Protein AF-0000000084978198 (afdb_homodimer)

Solvent-accessible surface area (backbone atoms only — not comparable to full-atom values): 17190 Å² total; per-residue (Å²): 121,74,63,57,56,50,47,48,51,50,47,46,43,64,40,58,30,57,61,54,38,48,31,49,48,50,52,51,45,49,49,60,69,41,41,65,59,29,58,76,67,72,40,57,68,67,37,49,51,50,52,50,42,42,69,50,30,76,89,46,36,35,73,62,46,48,28,71,64,63,69,46,58,61,68,60,50,51,55,32,48,50,50,34,35,74,74,46,34,31,41,81,38,78,36,88,96,34,91,86,43,54,32,55,41,76,34,80,72,28,46,66,55,49,52,53,50,50,52,53,48,51,51,51,50,50,50,37,49,57,94,61,53,68,69,55,49,52,48,34,52,50,53,51,52,51,30,50,53,30,46,52,52,51,49,58,66,74,99,122,73,64,56,57,49,47,49,52,50,47,46,41,65,43,59,29,56,61,54,39,48,31,48,48,49,52,51,46,49,48,60,72,41,41,66,59,29,59,75,68,73,40,58,69,68,37,49,52,50,53,50,42,41,71,52,29,76,89,46,36,34,72,64,45,48,28,71,65,63,68,45,58,62,69,59,51,51,56,31,48,50,48,34,34,74,73,46,34,31,43,79,39,79,37,87,95,33,92,84,41,53,32,54,42,77,33,81,74,26,48,66,55,51,52,53,49,49,52,52,49,51,52,50,50,51,50,39,49,56,94,60,52,68,68,55,49,52,47,34,53,50,53,51,51,50,30,51,54,31,46,52,52,51,50,57,66,75,101

InterPro domains:
  IPR000835 MarR-type HTH domain [PF12802] (43-100)
  IPR000835 MarR-type HTH domain [PR00598] (78-93)
  IPR000835 MarR-type HTH domain [PR00598] (97-113)
  IPR000835 MarR-type HTH domain [PR00598] (127-147)
  IPR000835 MarR-type HTH domain [PS50995] (6-149)
  IPR000835 MarR-type HTH domain [SM00347] (36-137)
  IPR023187 Transcriptional regulator MarR-type, conserved site [PS01117] (75-110)
  IPR036388 Winged helix-like DNA-binding domain superfamily [G3DSA:1.10.10.10] (25-156)
  IPR036390 Winged helix DNA-binding domain superfamily [SSF46785] (29-152)
  IPR039422 Transcription regulators MarR/SlyA-like [PTHR33164] (39-153)

Secondary structure (DSSP, 8-state):
-HHHHHHHHHHHHHHH-HHHHHHHHHHHHHHHHHHHHHHHHT--HHHHHHHHHHHH-TT--SHHHHHHHH---HHHHHHHHHHHHHTTSEEEEEETTEEEEEEEEE-GGGHHHHHHHHHHHHHHHHHHTTT--HHHHHHHHHHHHHHHHHHHHHHHHH-/-HHHHHHHHHHHHHHH-HHHHHHHHHHHHHHHHHHHHHHHHT--HHHHHHHHHHHH-TT--SHHHHHHHH---HHHHHHHHHHHHHTTSEEEEEETTEEEEEEEEE-GGGHHHHHHHHHHHHHHHHHHTTT--HHHHHHHHHHHHHHHHHHHHHHHHH-

Nearest PDB structures (foldseek):
  7dvs-assembly1_B  TM=6.418E-01  e=1.433E-07  Streptococcus agalactiae
  7dvr-assembly1_A-2  TM=5.958E-01  e=1.735E-07  Streptococcus agalactiae NEM316
  6pcp-assembly2_C  TM=7.480E-01  e=2.220E-06  Bordetella pertussis
  4zzl-assembly1_B  TM=7.501E-01  e=2.366E-06  Pseudomonas aeruginosa
  5cyv-assembly1_B  TM=7.596E-01  e=1.092E-05  Rhodococcus jostii RHA1

Foldseek 3Di:
DVVVVVVVVVVVCVVPVVVVVVVVVLVVVLCVLCVVLCVVVVADPLLLVVLLCCVVCVVDWALVSCCVVVVDDSVSSVVSLVVCVVVPQWDWDADPPDNPTITIDGDPVNVVVNVVVVVSVVVSVCVVCPPPDPVVVVVVVVVVVVVVVVVVVVVVVVD/DVVVVVVVVVVVCVVPVVVVVVVVVLVVVLCVLCVVLCVVVVADPLLLVVLLCCVVCVVQWALVSCCVVVVDDSVSSVVSLVVCVVVPQWDWDADPPDNPTITIDGDPVNVVVNVVVVVSVVVSVCVVCPPPDPVVVVVVVVVVVVVVVVVVVVVVVVD

pLDDT: mean 89.58, std 9.74, range [41.66, 98.12]

Radius of gyration: 21.36 Å; Cα contacts (8 Å, |Δi|>4): 349; chains: 2; bounding box: 47×54×69 Å

Organism: Faecalibacterium duncaniae (strain DSM 17677 / JCM 31915 / A2-165) (NCBI:txid411483)

Structure (mmCIF, N/CA/C/O backbone):
data_AF-0000000084978198-model_v1
#
loop_
_entity.id
_entity.type
_entity.pdbx_description
1 polymer 'Transcriptional regulator, MarR family'
#
loop_
_ato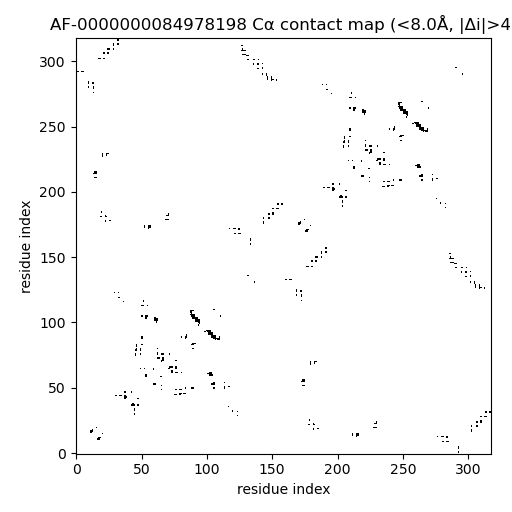m_site.group_PDB
_atom_site.id
_atom_site.type_symbol
_atom_site.label_atom_id
_atom_site.label_alt_id
_atom_site.label_comp_id
_atom_site.label_asym_id
_atom_site.label_entity_id
_atom_site.label_seq_id
_atom_site.pdbx_PDB_ins_code
_atom_site.Cartn_x
_atom_site.Cartn_y
_atom_site.Cartn_z
_atom_site.occupancy
_atom_site.B_iso_or_equiv
_atom_site.auth_seq_id
_atom_site.auth_comp_id
_atom_site.auth_asym_id
_atom_site.auth_atom_id
_atom_site.pdbx_PDB_model_num
ATOM 1 N N . MET A 1 1 ? -28.938 16.578 6.238 1 41.84 1 MET A N 1
ATOM 2 C CA . MET A 1 1 ? -28.641 15.328 6.938 1 41.84 1 MET A CA 1
ATOM 3 C C . MET A 1 1 ? -27.516 14.57 6.238 1 41.84 1 MET A C 1
ATOM 5 O O . MET A 1 1 ? -26.641 14.008 6.898 1 41.84 1 MET A O 1
ATOM 9 N N . ASN A 1 2 ? -27.391 14.523 4.75 1 52.66 2 ASN A N 1
ATOM 10 C CA . ASN A 1 2 ? -26.562 13.852 3.762 1 52.66 2 ASN A CA 1
ATOM 11 C C . ASN A 1 2 ? -25.141 14.398 3.77 1 52.66 2 ASN A C 1
ATOM 13 O O . ASN A 1 2 ? -24.172 13.641 3.648 1 52.66 2 ASN A O 1
ATOM 17 N N . ASN A 1 3 ? -25.016 15.648 4.133 1 62.81 3 ASN A N 1
ATOM 18 C CA . ASN A 1 3 ? -23.766 16.391 4.113 1 62.81 3 ASN A CA 1
ATOM 19 C C . ASN A 1 3 ? -22.891 16.047 5.32 1 62.81 3 ASN A C 1
ATOM 21 O O . ASN A 1 3 ? -21.672 15.93 5.195 1 62.81 3 ASN A O 1
ATOM 25 N N . SER A 1 4 ? -23.641 15.703 6.445 1 71.06 4 SER A N 1
ATOM 26 C CA . SER A 1 4 ? -22.906 15.461 7.68 1 71.06 4 SER A CA 1
ATOM 27 C C . SER A 1 4 ? -22.172 14.133 7.625 1 71.06 4 SER A C 1
ATOM 29 O O . SER A 1 4 ? -21.031 14.031 8.102 1 71.06 4 SER A O 1
ATOM 31 N N . LYS A 1 5 ? -22.953 13.211 7.105 1 75.25 5 LYS A N 1
ATOM 32 C CA . LYS A 1 5 ? -22.328 11.898 7.008 1 75.25 5 LYS A CA 1
ATOM 33 C C . LYS A 1 5 ? -21.141 11.922 6.039 1 75.25 5 LYS A C 1
ATOM 35 O O . LYS A 1 5 ? -20.109 11.32 6.312 1 75.25 5 LYS A O 1
ATOM 40 N N . ARG A 1 6 ? -21.297 12.656 5.035 1 74.5 6 ARG A N 1
ATOM 41 C CA . ARG A 1 6 ? -20.234 12.773 4.039 1 74.5 6 ARG A CA 1
ATOM 42 C C . ARG A 1 6 ? -19.016 13.484 4.617 1 74.5 6 ARG A C 1
ATOM 44 O O . ARG A 1 6 ? -17.875 13.109 4.328 1 74.5 6 ARG A O 1
ATOM 51 N N . GLU A 1 7 ? -19.375 14.469 5.422 1 75.62 7 GLU A N 1
ATOM 52 C CA . GLU A 1 7 ? -18.297 15.195 6.09 1 75.62 7 GLU A CA 1
ATOM 53 C C . GLU A 1 7 ? -17.547 14.297 7.066 1 75.62 7 GLU A C 1
ATOM 55 O O . GLU A 1 7 ? -16.328 14.383 7.184 1 75.62 7 GLU A O 1
ATOM 60 N N . LYS A 1 8 ? -18.297 13.461 7.684 1 76.06 8 LYS A N 1
ATOM 61 C CA . LYS A 1 8 ? -17.688 12.531 8.625 1 76.06 8 LYS A CA 1
ATO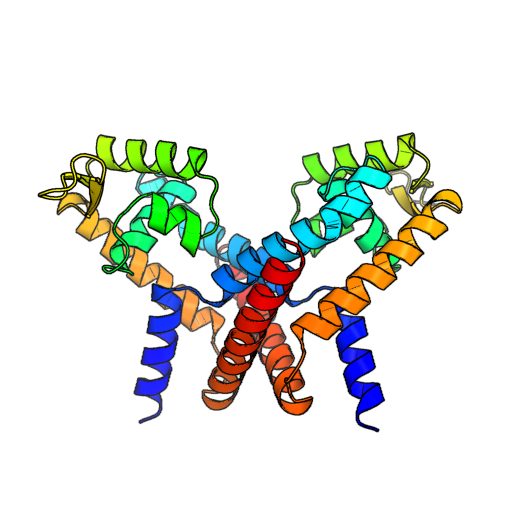M 62 C C . LYS A 1 8 ? -16.766 11.547 7.902 1 76.06 8 LYS A C 1
ATOM 64 O O . LYS A 1 8 ? -15.672 11.242 8.383 1 76.06 8 LYS A O 1
ATOM 69 N N . GLU A 1 9 ? -17.219 11.117 6.746 1 74.75 9 GLU A N 1
ATOM 70 C CA . GLU A 1 9 ? -16.422 10.188 5.961 1 74.75 9 GLU A CA 1
ATOM 71 C C . GLU A 1 9 ? -15.164 10.867 5.422 1 74.75 9 GLU A C 1
ATOM 73 O O . GLU A 1 9 ? -14.086 10.266 5.383 1 74.75 9 GLU A O 1
ATOM 78 N N . GLY A 1 10 ? -15.406 12.078 5.086 1 74.81 10 GLY A N 1
ATOM 79 C CA . GLY A 1 10 ? -14.258 12.859 4.645 1 74.81 10 GLY A CA 1
ATOM 80 C C . GLY A 1 10 ? -13.227 13.07 5.734 1 74.81 10 GLY A C 1
ATOM 81 O O . GLY A 1 10 ? -12.023 12.945 5.492 1 74.81 10 GLY A O 1
ATOM 82 N N . ARG A 1 11 ? -13.766 13.273 6.891 1 75.88 11 ARG A N 1
ATOM 83 C CA . ARG A 1 11 ? -12.883 13.477 8.039 1 75.88 11 ARG A CA 1
ATOM 84 C C . ARG A 1 11 ? -12.156 12.188 8.406 1 75.88 11 ARG A C 1
ATOM 86 O O . ARG A 1 11 ? -10.969 12.211 8.719 1 75.88 11 ARG A O 1
ATOM 93 N N . THR A 1 12 ? -12.867 11.141 8.344 1 75.06 12 THR A N 1
ATOM 94 C CA . THR A 1 12 ? -12.273 9.844 8.641 1 75.06 12 THR A CA 1
ATOM 95 C C . THR A 1 12 ? -11.156 9.523 7.648 1 75.06 12 THR A C 1
ATOM 97 O O . THR A 1 12 ? -10.094 9.047 8.031 1 75.06 12 THR A O 1
ATOM 100 N N . MET A 1 13 ? -11.461 9.906 6.441 1 76.69 13 MET A N 1
ATOM 101 C CA . MET A 1 13 ? -10.477 9.641 5.398 1 76.69 13 MET A CA 1
ATOM 102 C C . MET A 1 13 ? -9.234 10.508 5.594 1 76.69 13 MET A C 1
ATOM 104 O O . MET A 1 13 ? -8.109 10.039 5.398 1 76.69 13 MET A O 1
ATOM 108 N N . ARG A 1 14 ? -9.539 11.633 6.043 1 74.38 14 ARG A N 1
ATOM 109 C CA . ARG A 1 14 ? -8.422 12.555 6.238 1 74.38 14 ARG A CA 1
ATOM 110 C C . ARG A 1 14 ? -7.57 12.133 7.434 1 74.38 14 ARG A C 1
ATOM 112 O O . ARG A 1 14 ? -6.344 12.195 7.375 1 74.38 14 ARG A O 1
ATOM 119 N N . GLU A 1 15 ? -8.188 11.719 8.461 1 69.5 15 GLU A N 1
ATOM 120 C CA . GLU A 1 15 ? -7.508 11.414 9.711 1 69.5 15 GLU A CA 1
ATOM 121 C C . GLU A 1 15 ? -6.711 10.109 9.602 1 69.5 15 GLU A C 1
ATOM 123 O O . GLU A 1 15 ? -5.551 10.055 10.016 1 69.5 15 GLU A O 1
ATOM 128 N N . LEU A 1 16 ? -7.387 9.172 9.07 1 60.75 16 LEU A N 1
ATOM 129 C CA . LEU A 1 16 ? -6.738 7.871 9.211 1 60.75 16 LEU A CA 1
ATOM 130 C C . LEU A 1 16 ? -6.402 7.285 7.84 1 60.75 16 LEU A C 1
ATOM 132 O O . LEU A 1 16 ? -5.469 6.492 7.715 1 60.75 16 LEU A O 1
ATOM 136 N N . ASN A 1 17 ? -6.938 7.828 6.887 1 69.5 17 ASN A N 1
ATOM 137 C CA . ASN A 1 17 ? -6.895 7.195 5.574 1 69.5 17 ASN A CA 1
ATOM 138 C C . ASN A 1 17 ? -6.988 5.676 5.68 1 69.5 17 ASN A C 1
ATOM 140 O O . ASN A 1 17 ? -6.023 4.965 5.387 1 69.5 17 ASN A O 1
ATOM 144 N N . PRO A 1 18 ? -8.148 5.199 6.141 1 69.69 18 PRO A N 1
ATOM 145 C CA . PRO A 1 18 ? -8.312 3.779 6.465 1 69.69 18 PRO A CA 1
ATOM 146 C C . PRO A 1 18 ? -7.953 2.863 5.297 1 69.69 18 PRO A C 1
ATOM 148 O O . PRO A 1 18 ? -7.461 1.753 5.508 1 69.69 18 PRO A O 1
ATOM 151 N N . SER A 1 19 ? -8.148 3.324 4.18 1 72.81 19 SER A N 1
ATOM 152 C CA . SER A 1 19 ? -7.855 2.494 3.014 1 72.81 19 SER A CA 1
ATOM 153 C C . SER A 1 19 ? -6.355 2.275 2.855 1 72.81 19 SER A C 1
ATOM 155 O O . SER A 1 19 ? -5.914 1.175 2.518 1 72.81 19 SER A O 1
ATOM 157 N N . VAL A 1 20 ? -5.668 3.35 3.156 1 76 20 VAL A N 1
ATOM 158 C CA . VAL A 1 20 ? -4.215 3.246 3.043 1 76 20 VAL A CA 1
ATOM 159 C C . VAL A 1 20 ? -3.672 2.354 4.156 1 76 20 VAL A C 1
ATOM 161 O O . VAL A 1 20 ? -2.836 1.482 3.908 1 76 20 VAL A O 1
ATOM 164 N N . GLU A 1 21 ? -4.238 2.561 5.316 1 81.19 21 GLU A N 1
ATOM 165 C CA . GLU A 1 21 ? -3.828 1.736 6.449 1 81.19 21 GLU A CA 1
ATOM 166 C C . GLU A 1 21 ? -4.176 0.269 6.219 1 81.19 21 GLU A C 1
ATOM 168 O O . GLU A 1 21 ? -3.389 -0.621 6.547 1 81.19 21 GLU A O 1
ATOM 173 N N . PHE A 1 22 ? -5.316 0.074 5.699 1 85.56 22 PHE A N 1
ATOM 174 C CA . PHE A 1 22 ? -5.762 -1.278 5.387 1 85.56 22 PHE A CA 1
ATOM 175 C C . PHE A 1 22 ? -4.844 -1.93 4.359 1 85.56 22 PHE A C 1
ATOM 177 O O . PHE A 1 22 ? -4.422 -3.076 4.535 1 85.56 22 PHE A O 1
ATOM 184 N N . ALA A 1 23 ? -4.516 -1.213 3.391 1 82.19 23 ALA A N 1
ATOM 185 C CA . ALA A 1 23 ? -3.648 -1.738 2.34 1 82.19 23 ALA A CA 1
ATOM 186 C C . ALA A 1 23 ? -2.264 -2.072 2.889 1 82.19 23 ALA A C 1
ATOM 188 O O . ALA A 1 23 ? -1.705 -3.127 2.584 1 82.19 23 ALA A O 1
ATOM 189 N N . ASN A 1 24 ? -1.727 -1.188 3.641 1 84.19 24 ASN A N 1
ATOM 190 C CA . ASN A 1 24 ? -0.415 -1.408 4.238 1 84.19 24 ASN A CA 1
ATOM 191 C C . ASN A 1 24 ? -0.42 -2.617 5.172 1 84.19 24 ASN A C 1
ATOM 193 O O . ASN A 1 24 ? 0.494 -3.441 5.129 1 84.19 24 ASN A O 1
ATOM 197 N N . LYS A 1 25 ? -1.473 -2.658 5.941 1 86.56 25 LYS A N 1
ATOM 198 C CA . LYS A 1 25 ? -1.597 -3.783 6.863 1 86.56 25 LYS A CA 1
A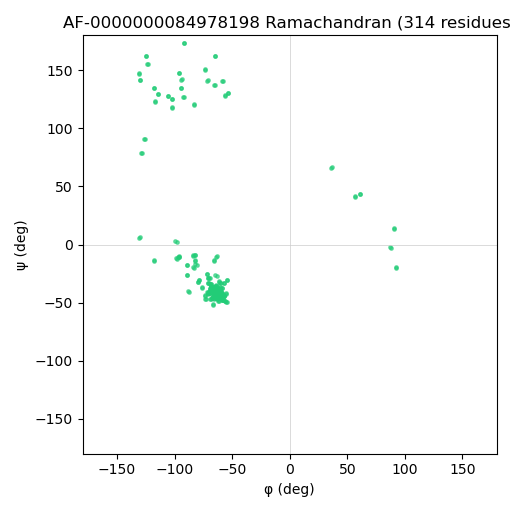TOM 199 C C . LYS A 1 25 ? -1.771 -5.098 6.105 1 86.56 25 LYS A C 1
ATOM 201 O O . LYS A 1 25 ? -1.196 -6.117 6.484 1 86.56 25 LYS A O 1
ATOM 206 N N . THR A 1 26 ? -2.551 -5.07 5.117 1 90.25 26 THR A N 1
ATOM 207 C CA . THR A 1 26 ? -2.748 -6.262 4.297 1 90.25 26 THR A CA 1
ATOM 208 C C . THR A 1 26 ? -1.424 -6.734 3.707 1 90.25 26 THR A C 1
ATOM 210 O O . THR A 1 26 ? -1.117 -7.93 3.738 1 90.25 26 THR A O 1
ATOM 213 N N . GLY A 1 27 ? -0.689 -5.762 3.18 1 87.94 27 GLY A N 1
ATOM 214 C CA . GLY A 1 27 ? 0.617 -6.105 2.643 1 87.94 27 GLY A CA 1
ATOM 215 C C . GLY A 1 27 ? 1.54 -6.73 3.67 1 87.94 27 GLY A C 1
ATOM 216 O O . GLY A 1 27 ? 2.246 -7.699 3.369 1 87.94 27 GLY A O 1
ATOM 217 N N . LEU A 1 28 ? 1.495 -6.191 4.789 1 86.94 28 LEU A N 1
ATOM 218 C CA . LEU A 1 28 ? 2.348 -6.672 5.871 1 86.94 28 LEU A CA 1
ATOM 219 C C . LEU A 1 28 ? 1.951 -8.086 6.289 1 86.94 28 LEU A C 1
ATOM 221 O O . LEU A 1 28 ? 2.809 -8.961 6.43 1 86.94 28 LEU A O 1
ATOM 225 N N . VAL A 1 29 ? 0.746 -8.273 6.551 1 91.25 29 VAL A N 1
ATOM 226 C CA . VAL A 1 29 ? 0.266 -9.57 7.012 1 91.25 29 VAL A CA 1
ATOM 227 C C . VAL A 1 29 ? 0.462 -10.617 5.918 1 91.25 29 VAL A C 1
ATOM 229 O O . VAL A 1 29 ? 0.86 -11.75 6.199 1 91.25 29 VAL A O 1
ATOM 232 N N . TYR A 1 30 ? 0.216 -10.227 4.719 1 92 30 TYR A N 1
ATOM 233 C CA . TYR A 1 30 ? 0.44 -11.125 3.592 1 92 30 TYR A CA 1
ATOM 234 C C . TYR A 1 30 ? 1.901 -11.555 3.516 1 92 30 TYR A C 1
ATOM 236 O O . TYR A 1 30 ? 2.201 -12.734 3.322 1 92 30 TYR A O 1
ATOM 244 N N . SER A 1 31 ? 2.783 -10.609 3.65 1 91.25 31 SER A N 1
ATOM 245 C CA . SER A 1 31 ? 4.207 -10.922 3.619 1 91.25 31 SER A CA 1
ATOM 246 C C . SER A 1 31 ? 4.59 -11.883 4.738 1 91.25 31 SER A C 1
ATOM 248 O O . SER A 1 31 ? 5.414 -12.773 4.539 1 91.25 31 SER A O 1
ATOM 250 N N . ALA A 1 32 ? 3.98 -11.711 5.832 1 92 32 ALA A N 1
ATOM 251 C CA . ALA A 1 32 ? 4.25 -12.594 6.961 1 92 32 ALA A CA 1
ATOM 252 C C . ALA A 1 32 ? 3.793 -14.016 6.66 1 92 32 ALA A C 1
ATOM 254 O O . ALA A 1 32 ? 4.477 -14.984 7.008 1 92 32 ALA A O 1
ATOM 255 N N . VAL A 1 33 ? 2.707 -14.125 6.051 1 93.56 33 VAL A N 1
ATOM 256 C CA . VAL A 1 33 ? 2.15 -15.43 5.719 1 93.56 33 VAL A CA 1
ATOM 257 C C . VAL A 1 33 ? 2.986 -16.094 4.621 1 93.56 33 VAL A C 1
ATOM 259 O O . VAL A 1 33 ? 3.141 -17.312 4.598 1 93.56 33 VAL A O 1
ATOM 262 N N . CYS A 1 34 ? 3.604 -15.266 3.779 1 94.81 34 CYS A N 1
ATOM 263 C CA . CYS A 1 34 ? 4.387 -15.75 2.646 1 94.81 34 CYS A CA 1
ATOM 264 C C . CYS A 1 34 ? 5.797 -16.125 3.08 1 94.81 34 CYS A C 1
ATOM 266 O O . CYS A 1 34 ? 6.473 -16.906 2.4 1 94.81 34 CYS A O 1
ATOM 268 N N . LYS A 1 35 ? 6.223 -15.633 4.152 1 94.56 35 LYS A N 1
ATOM 269 C CA . LYS A 1 35 ? 7.621 -15.688 4.562 1 94.56 35 LYS A CA 1
ATOM 270 C C . LYS A 1 35 ? 8.125 -17.125 4.602 1 94.56 35 LYS A C 1
ATOM 272 O O . LYS A 1 35 ? 9.18 -17.438 4.031 1 94.56 35 LYS A O 1
ATOM 277 N N . PRO A 1 36 ? 7.434 -18.031 5.211 1 95 36 PRO A N 1
ATOM 278 C CA . PRO A 1 36 ? 7.938 -19.406 5.258 1 95 36 PRO A CA 1
ATOM 279 C C . PRO A 1 36 ? 8.117 -20.016 3.867 1 95 36 PRO A C 1
ATOM 281 O O . PRO A 1 36 ? 9.102 -20.719 3.623 1 95 36 PRO A O 1
ATOM 284 N N . LEU A 1 37 ? 7.207 -19.734 3.008 1 94.62 37 LEU A N 1
ATOM 285 C CA . LEU A 1 37 ? 7.301 -20.266 1.655 1 94.62 37 LEU A CA 1
ATOM 286 C C . LEU A 1 37 ? 8.438 -19.609 0.884 1 94.62 37 LEU A C 1
ATOM 288 O O . LEU A 1 37 ? 9.195 -20.281 0.182 1 94.62 37 LEU A O 1
ATOM 292 N N . CYS A 1 38 ? 8.602 -18.344 1.01 1 96.12 38 CYS A N 1
ATOM 293 C CA . CYS A 1 38 ? 9.68 -17.594 0.363 1 96.12 38 CYS A CA 1
ATOM 294 C C . CYS A 1 38 ? 11.047 -18.109 0.83 1 96.12 38 CYS A C 1
ATOM 296 O O . CYS A 1 38 ? 11.961 -18.266 0.022 1 96.12 38 CYS A O 1
ATOM 298 N N . GLN A 1 39 ? 11.133 -18.391 2.084 1 95.56 39 GLN A N 1
ATOM 299 C CA . GLN A 1 39 ? 12.367 -18.906 2.65 1 95.56 39 GLN A CA 1
ATOM 300 C C . GLN A 1 39 ? 12.672 -20.297 2.121 1 95.56 39 GLN A C 1
ATOM 302 O O . GLN A 1 39 ? 13.805 -20.594 1.735 1 95.56 39 GLN A O 1
ATOM 307 N N . LYS A 1 40 ? 11.68 -21.078 2.131 1 94 40 LYS A N 1
ATOM 308 C CA . LYS A 1 40 ? 11.828 -22.438 1.622 1 94 40 LYS A CA 1
ATOM 309 C C . LYS A 1 40 ? 12.312 -22.438 0.174 1 94 40 LYS A C 1
ATOM 311 O O . LYS A 1 40 ? 13.125 -23.266 -0.218 1 94 40 LYS A O 1
ATOM 316 N N . LEU A 1 41 ? 11.891 -21.438 -0.574 1 92.69 41 LEU A N 1
ATOM 317 C CA . LEU A 1 41 ? 12.172 -21.375 -2.004 1 92.69 41 LEU A CA 1
ATOM 318 C C . LEU A 1 41 ? 13.406 -20.516 -2.283 1 92.69 41 LEU A C 1
ATOM 320 O O . LEU A 1 41 ? 13.852 -20.422 -3.426 1 92.69 41 LEU A O 1
ATOM 324 N N . HIS A 1 42 ? 13.859 -19.844 -1.299 1 94.62 42 HIS A N 1
ATOM 325 C CA . HIS A 1 42 ? 14.984 -18.922 -1.404 1 94.62 42 HIS A CA 1
ATOM 326 C C . HIS A 1 42 ? 14.688 -17.797 -2.395 1 94.62 42 HIS A C 1
ATOM 328 O O . HIS A 1 42 ? 15.516 -17.484 -3.256 1 94.62 42 HIS A O 1
ATOM 334 N N . LEU A 1 43 ? 13.516 -17.266 -2.322 1 95.88 43 LEU A N 1
ATOM 335 C CA . LEU A 1 43 ? 13.086 -16.141 -3.141 1 95.88 43 LEU A CA 1
ATOM 336 C C . LEU A 1 43 ? 12.742 -14.938 -2.27 1 95.88 43 LEU A C 1
ATOM 338 O O . LEU A 1 43 ? 12.125 -15.086 -1.216 1 95.88 43 LEU A O 1
ATOM 342 N N . PRO A 1 44 ? 13.227 -13.789 -2.703 1 96.19 44 PRO A N 1
ATOM 343 C CA . PRO A 1 44 ? 12.688 -12.602 -2.027 1 96.19 44 PRO A CA 1
ATOM 344 C C . PRO A 1 44 ? 11.195 -12.406 -2.275 1 96.19 44 PRO A C 1
ATOM 346 O O . PRO A 1 44 ? 10.648 -12.945 -3.242 1 96.19 44 PRO A O 1
ATOM 349 N N . GLN A 1 45 ? 10.586 -11.617 -1.446 1 95 45 GLN A N 1
ATOM 350 C CA . GLN A 1 45 ? 9.148 -11.359 -1.517 1 95 45 GLN A CA 1
ATOM 351 C C . GLN A 1 45 ? 8.758 -10.812 -2.887 1 95 45 GLN A C 1
ATOM 353 O O . GLN A 1 45 ? 7.777 -11.266 -3.48 1 95 45 GLN A O 1
ATOM 358 N N . THR A 1 46 ? 9.531 -9.883 -3.393 1 95.44 46 THR A N 1
ATOM 359 C CA . THR A 1 46 ? 9.188 -9.234 -4.656 1 95.44 46 THR A CA 1
ATOM 360 C C . THR A 1 46 ? 9.234 -10.242 -5.805 1 95.44 46 THR A C 1
ATOM 362 O O . THR A 1 46 ? 8.352 -10.242 -6.668 1 95.44 46 THR A O 1
ATOM 365 N N . ALA A 1 47 ? 10.195 -11.07 -5.797 1 96.81 47 ALA A N 1
ATOM 366 C CA . ALA A 1 47 ? 10.289 -12.109 -6.828 1 96.81 47 ALA A CA 1
ATOM 367 C C . ALA A 1 47 ? 9.102 -13.062 -6.75 1 96.81 47 ALA A C 1
ATOM 369 O O . ALA A 1 47 ? 8.508 -13.406 -7.777 1 96.81 47 ALA A O 1
ATOM 370 N N . PHE A 1 48 ? 8.805 -13.453 -5.57 1 96.31 48 PHE A N 1
ATOM 371 C CA . PHE A 1 48 ? 7.652 -14.32 -5.352 1 96.31 48 PHE A CA 1
ATOM 372 C C . PHE A 1 48 ? 6.379 -13.656 -5.855 1 96.31 48 PHE A C 1
ATOM 374 O O . PHE A 1 48 ? 5.578 -14.281 -6.551 1 96.31 48 PHE A O 1
ATOM 381 N N . ASP A 1 49 ? 6.184 -12.406 -5.531 1 94.31 49 ASP A N 1
ATOM 382 C CA . ASP A 1 49 ? 4.996 -11.664 -5.945 1 94.31 49 ASP A CA 1
ATOM 383 C C . ASP A 1 49 ? 4.902 -11.586 -7.469 1 94.31 49 ASP A C 1
ATOM 385 O O . ASP A 1 49 ? 3.812 -11.695 -8.031 1 94.31 49 ASP A O 1
ATOM 389 N N . ILE A 1 50 ? 5.996 -11.367 -8.078 1 95.5 50 ILE A N 1
ATOM 390 C CA . ILE A 1 50 ? 6.035 -11.273 -9.539 1 95.5 50 ILE A CA 1
ATOM 391 C C . ILE A 1 50 ? 5.668 -12.625 -10.148 1 95.5 50 ILE A C 1
ATOM 393 O O . ILE A 1 50 ? 4.855 -12.688 -11.078 1 95.5 50 ILE A O 1
ATOM 397 N N . LEU A 1 51 ? 6.23 -13.672 -9.641 1 96.62 51 LEU A N 1
ATOM 398 C CA . LEU A 1 51 ? 5.926 -15.016 -10.125 1 96.62 51 LEU A CA 1
ATOM 399 C C . LEU A 1 51 ? 4.434 -15.312 -10.008 1 96.62 51 LEU A C 1
ATOM 401 O O . LEU A 1 51 ? 3.809 -15.766 -10.969 1 96.62 51 LEU A O 1
ATOM 405 N N . MET A 1 52 ? 3.938 -15.008 -8.859 1 95.25 52 MET A N 1
ATOM 406 C CA . MET A 1 52 ? 2.521 -15.266 -8.617 1 95.25 52 MET A CA 1
ATOM 407 C C . MET A 1 52 ? 1.648 -14.391 -9.516 1 95.25 52 MET A C 1
ATOM 409 O O . MET A 1 52 ? 0.604 -14.828 -9.992 1 95.25 52 MET A O 1
ATOM 413 N N . PHE A 1 53 ? 2.018 -13.18 -9.703 1 94.31 53 PHE A N 1
ATOM 414 C CA . PHE A 1 53 ? 1.271 -12.273 -10.57 1 94.31 53 PHE A CA 1
ATOM 415 C C . PHE A 1 53 ? 1.182 -12.828 -11.984 1 94.31 53 PHE A C 1
ATOM 417 O O . PHE A 1 53 ? 0.094 -12.906 -12.562 1 94.31 53 PHE A O 1
ATOM 424 N N . LEU A 1 54 ? 2.258 -13.242 -12.469 1 95.38 54 LEU A N 1
ATOM 425 C CA . LEU A 1 54 ? 2.293 -13.781 -13.828 1 95.38 54 LEU A CA 1
ATOM 426 C C . LEU A 1 54 ? 1.496 -15.078 -13.914 1 95.38 54 LEU A C 1
ATOM 428 O O . LEU A 1 54 ? 0.776 -15.297 -14.891 1 95.38 54 LEU A O 1
ATOM 432 N N . ALA A 1 55 ? 1.607 -15.914 -12.938 1 95.38 55 ALA A N 1
ATOM 433 C CA . ALA A 1 55 ? 0.902 -17.188 -12.914 1 95.38 55 ALA A CA 1
ATOM 434 C C . ALA A 1 55 ? -0.608 -16.984 -12.852 1 95.38 55 ALA A C 1
ATOM 436 O O . ALA A 1 55 ? -1.367 -17.688 -13.516 1 95.38 55 ALA A O 1
ATOM 437 N N . ASN A 1 56 ? -0.989 -15.977 -12.141 1 93.75 56 ASN A N 1
ATOM 438 C CA . ASN A 1 56 ? -2.408 -15.766 -11.867 1 93.75 56 ASN A CA 1
ATOM 439 C C . ASN A 1 56 ? -3.062 -14.906 -12.945 1 93.75 56 ASN A C 1
ATOM 441 O O . ASN A 1 56 ? -4.289 -14.836 -13.023 1 93.75 56 ASN A O 1
ATOM 445 N N . ASN A 1 57 ? -2.256 -14.211 -13.719 1 92.31 57 ASN A N 1
ATOM 446 C CA . ASN A 1 57 ? -2.76 -13.297 -14.734 1 92.31 57 ASN A CA 1
ATOM 447 C C . ASN A 1 57 ? -2.123 -13.562 -16.094 1 92.31 57 ASN A C 1
ATOM 449 O O . ASN A 1 57 ? -1.298 -12.781 -16.562 1 92.31 57 ASN A O 1
ATOM 453 N N . PRO A 1 58 ? -2.594 -14.555 -16.766 1 90.44 58 PRO A N 1
ATOM 454 C CA . PRO A 1 58 ? -1.939 -15.008 -18 1 90.44 58 PRO A CA 1
ATOM 455 C C . PRO A 1 58 ? -2.006 -13.961 -19.109 1 90.44 58 PRO A C 1
ATOM 457 O O . PRO A 1 58 ? -1.258 -14.055 -20.094 1 90.44 58 PRO A O 1
ATOM 460 N N . ASN A 1 59 ? -2.83 -12.953 -18.984 1 90.88 59 ASN A N 1
ATOM 461 C CA . ASN A 1 59 ? -2.943 -11.914 -20 1 90.88 59 ASN A CA 1
ATOM 462 C C . ASN A 1 59 ? -1.826 -10.883 -19.875 1 90.88 59 ASN A C 1
ATOM 464 O O . ASN A 1 59 ? -1.606 -10.086 -20.781 1 90.88 59 ASN A O 1
ATOM 468 N N . TYR A 1 60 ? -1.188 -10.844 -18.781 1 91.69 60 TYR A N 1
ATOM 469 C CA . TYR A 1 60 ? -0.022 -9.992 -18.578 1 91.69 60 TYR A CA 1
ATOM 470 C C . TYR A 1 60 ? 1.267 -10.805 -18.672 1 91.69 60 TYR A C 1
ATOM 472 O O . TYR A 1 60 ? 1.501 -11.711 -17.875 1 91.69 60 TYR A O 1
ATOM 480 N N . THR A 1 61 ? 2.1 -10.414 -19.672 1 94.12 61 THR A N 1
ATOM 481 C CA . THR A 1 61 ? 3.199 -11.328 -19.953 1 94.12 61 THR A CA 1
ATOM 482 C C . THR A 1 61 ? 4.527 -10.578 -20.016 1 94.12 61 THR A C 1
ATOM 484 O O . THR A 1 61 ? 5.559 -11.156 -20.359 1 94.12 61 THR A O 1
ATOM 487 N N . THR A 1 62 ? 4.547 -9.25 -19.703 1 94.81 62 THR A N 1
ATOM 488 C CA . THR A 1 62 ? 5.785 -8.5 -19.859 1 94.81 62 THR A CA 1
ATOM 489 C C . THR A 1 62 ? 6.168 -7.809 -18.547 1 94.81 62 THR A C 1
ATOM 491 O O . THR A 1 62 ? 5.328 -7.621 -17.672 1 94.81 62 THR A O 1
AT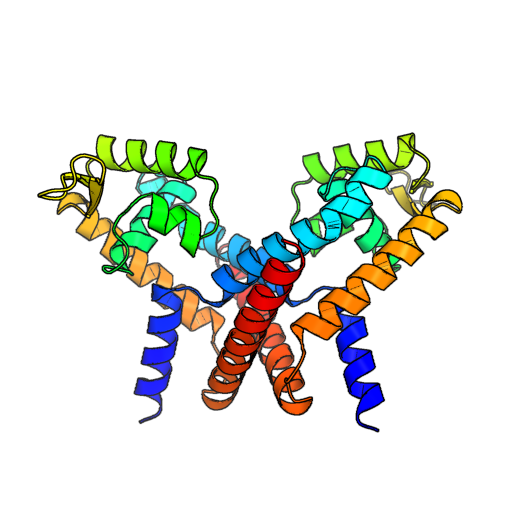OM 494 N N . ALA A 1 63 ? 7.449 -7.441 -18.547 1 94.94 63 ALA A N 1
ATOM 495 C CA . ALA A 1 63 ? 7.914 -6.645 -17.406 1 94.94 63 ALA A CA 1
ATOM 496 C C . ALA A 1 63 ? 7.145 -5.328 -17.312 1 94.94 63 ALA A C 1
ATOM 498 O O . ALA A 1 63 ? 6.84 -4.859 -16.219 1 94.94 63 ALA A O 1
ATOM 499 N N . ARG A 1 64 ? 6.777 -4.801 -18.391 1 93.62 64 ARG A N 1
ATOM 500 C CA . ARG A 1 64 ? 6.012 -3.559 -18.438 1 93.62 64 ARG A CA 1
ATOM 501 C C . ARG A 1 64 ? 4.629 -3.744 -17.812 1 93.62 64 ARG A C 1
ATOM 503 O O . ARG A 1 64 ? 4.156 -2.881 -17.078 1 93.62 64 ARG A O 1
ATOM 510 N N . ASP A 1 65 ? 4.059 -4.859 -18.125 1 92.38 65 ASP A N 1
ATOM 511 C CA . ASP A 1 65 ? 2.764 -5.168 -17.531 1 92.38 65 ASP A CA 1
ATOM 512 C C . ASP A 1 65 ? 2.844 -5.156 -16 1 92.38 65 ASP A C 1
ATOM 514 O O . ASP A 1 65 ? 1.965 -4.609 -15.336 1 92.38 65 ASP A O 1
ATOM 518 N N . ILE A 1 66 ? 3.867 -5.734 -15.484 1 93.25 66 ILE A N 1
ATOM 519 C CA . ILE A 1 66 ? 4.051 -5.84 -14.039 1 93.25 66 ILE A CA 1
ATOM 520 C C . ILE A 1 66 ? 4.18 -4.445 -13.438 1 93.25 66 ILE A C 1
ATOM 522 O O . ILE A 1 66 ? 3.51 -4.129 -12.445 1 93.25 66 ILE A O 1
ATOM 526 N N . VAL A 1 67 ? 4.961 -3.584 -14.039 1 92.06 67 VAL A N 1
ATOM 527 C CA . VAL A 1 67 ? 5.195 -2.227 -13.562 1 92.06 67 VAL A CA 1
ATOM 528 C C . VAL A 1 67 ? 3.887 -1.441 -13.57 1 92.06 67 VAL A C 1
ATOM 530 O O . VAL A 1 67 ? 3.52 -0.818 -12.57 1 92.06 67 VAL A O 1
ATOM 533 N N . GLU A 1 68 ? 3.109 -1.573 -14.609 1 87.25 68 GLU A N 1
ATOM 534 C CA . GLU A 1 68 ? 1.917 -0.757 -14.82 1 87.25 68 GLU A CA 1
ATOM 535 C C . GLU A 1 68 ? 0.767 -1.221 -13.93 1 87.25 68 GLU A C 1
ATOM 537 O O . GLU A 1 68 ? -0.002 -0.401 -13.422 1 87.25 68 GLU A O 1
ATOM 542 N N . VAL A 1 69 ? 0.688 -2.535 -13.742 1 85.5 69 VAL A N 1
ATOM 543 C CA . VAL A 1 69 ? -0.458 -3.068 -13.016 1 85.5 69 VAL A CA 1
ATOM 544 C C . VAL A 1 69 ? -0.161 -3.08 -11.523 1 85.5 69 VAL A C 1
ATOM 546 O O . VAL A 1 69 ? -1.021 -2.732 -10.703 1 85.5 69 VAL A O 1
ATOM 549 N N . ARG A 1 70 ? 1.066 -3.439 -11.133 1 85.88 70 ARG A N 1
ATOM 550 C CA . ARG A 1 70 ? 1.392 -3.604 -9.719 1 85.88 70 ARG A CA 1
ATOM 551 C C . ARG A 1 70 ? 2.045 -2.344 -9.156 1 85.88 70 ARG A C 1
ATOM 553 O O . ARG A 1 70 ? 2.219 -2.217 -7.941 1 85.88 70 ARG A O 1
ATOM 560 N N . HIS A 1 71 ? 2.406 -1.446 -10.031 1 82.5 71 HIS A N 1
ATOM 561 C CA . HIS A 1 71 ? 3.027 -0.187 -9.641 1 82.5 71 HIS A CA 1
ATOM 562 C C . HIS A 1 71 ? 4.289 -0.43 -8.82 1 82.5 71 HIS A C 1
ATOM 564 O O . HIS A 1 71 ? 4.477 0.183 -7.762 1 82.5 71 HIS A O 1
ATOM 570 N N . ILE A 1 72 ? 5.039 -1.401 -9.266 1 86.94 72 ILE A N 1
ATOM 571 C CA . ILE A 1 72 ? 6.375 -1.676 -8.75 1 86.94 72 ILE A CA 1
ATOM 572 C C . ILE A 1 72 ? 7.418 -0.976 -9.617 1 86.94 72 ILE A C 1
ATOM 574 O O . ILE A 1 72 ? 7.277 -0.916 -10.844 1 86.94 72 ILE A O 1
ATOM 578 N N . LYS A 1 73 ? 8.43 -0.464 -9.031 1 88.88 73 LYS A N 1
ATOM 579 C CA . LYS A 1 73 ? 9.492 0.226 -9.766 1 88.88 73 LYS A CA 1
ATOM 580 C C . LYS A 1 73 ? 10.133 -0.695 -10.805 1 88.88 73 LYS A C 1
ATOM 582 O O . LYS A 1 73 ? 10.414 -1.86 -10.516 1 88.88 73 LYS A O 1
ATOM 587 N N . ALA A 1 74 ? 10.414 -0.105 -11.93 1 93.62 74 ALA A N 1
ATOM 588 C CA . ALA A 1 74 ? 10.922 -0.865 -13.07 1 93.62 74 ALA A CA 1
ATOM 589 C C . ALA A 1 74 ? 12.227 -1.571 -12.719 1 93.62 74 ALA A C 1
ATOM 591 O O . ALA A 1 74 ? 12.438 -2.721 -13.109 1 93.62 74 ALA A O 1
ATOM 592 N N . ASN A 1 75 ? 13.07 -0.94 -12.047 1 95.94 75 ASN A N 1
ATOM 593 C CA . ASN A 1 75 ? 14.352 -1.535 -11.68 1 95.94 75 ASN A CA 1
ATOM 594 C C . ASN A 1 75 ? 14.164 -2.779 -10.82 1 95.94 75 ASN A C 1
ATOM 596 O O . ASN A 1 75 ? 14.852 -3.783 -11.016 1 95.94 75 ASN A O 1
ATOM 600 N N . LEU A 1 76 ? 13.211 -2.736 -9.906 1 94.75 76 LEU A N 1
ATOM 601 C CA . LEU A 1 76 ? 12.922 -3.879 -9.047 1 94.75 76 LEU A CA 1
ATOM 602 C C . LEU A 1 76 ? 12.328 -5.031 -9.852 1 94.75 76 LEU A C 1
ATOM 604 O O . LEU A 1 76 ? 12.656 -6.195 -9.609 1 94.75 76 LEU A O 1
ATOM 608 N N . VAL A 1 77 ? 11.469 -4.645 -10.75 1 96.88 77 VAL A N 1
ATOM 609 C CA . VAL A 1 77 ? 10.883 -5.672 -11.602 1 96.88 77 VAL A CA 1
ATOM 610 C C . VAL A 1 77 ? 11.977 -6.355 -12.414 1 96.88 77 VAL A C 1
ATOM 612 O O . VAL A 1 77 ? 12.039 -7.586 -12.469 1 96.88 77 VAL A O 1
ATOM 615 N N . SER A 1 78 ? 12.82 -5.59 -12.961 1 97.12 78 SER A N 1
ATOM 616 C CA . SER A 1 78 ? 13.875 -6.133 -13.812 1 97.12 78 SER A CA 1
ATOM 617 C C . SER A 1 78 ? 14.781 -7.082 -13.031 1 97.12 78 SER A C 1
ATOM 619 O O . SER A 1 78 ? 15.031 -8.211 -13.469 1 97.12 78 SER A O 1
ATOM 621 N N . VAL A 1 79 ? 15.227 -6.645 -11.891 1 97.75 79 VAL A N 1
ATOM 622 C CA . VAL A 1 79 ? 16.172 -7.418 -11.086 1 97.75 79 VAL A CA 1
ATOM 623 C C . VAL A 1 79 ? 15.508 -8.719 -10.633 1 97.75 79 VAL A C 1
ATOM 625 O O . VAL A 1 79 ? 16.141 -9.773 -10.641 1 97.75 79 VAL A O 1
ATOM 628 N N . ASN A 1 80 ? 14.305 -8.648 -10.281 1 97.94 80 ASN A N 1
ATOM 629 C CA . ASN A 1 80 ? 13.641 -9.836 -9.75 1 97.94 80 ASN A CA 1
ATOM 630 C C . ASN A 1 80 ? 13.211 -10.781 -10.867 1 97.94 80 ASN A C 1
ATOM 632 O O . ASN A 1 80 ? 13.195 -12 -10.68 1 97.94 80 ASN A O 1
ATOM 636 N N . VAL A 1 81 ? 12.875 -10.227 -11.984 1 97.94 81 VAL A N 1
ATOM 637 C CA . VAL A 1 81 ? 12.625 -11.07 -13.148 1 97.94 81 VAL A CA 1
ATOM 638 C C . VAL A 1 81 ? 13.898 -11.812 -13.531 1 97.94 81 VAL A C 1
ATOM 640 O O . VAL A 1 81 ? 13.867 -13.023 -13.797 1 97.94 81 VAL A O 1
ATOM 643 N N . ASP A 1 82 ? 14.992 -11.102 -13.586 1 97.81 82 ASP A N 1
ATOM 644 C CA . ASP A 1 82 ? 16.281 -11.727 -13.883 1 97.81 82 ASP A CA 1
ATOM 645 C C . ASP A 1 82 ? 16.578 -12.867 -12.906 1 97.81 82 ASP A C 1
ATOM 647 O O . ASP A 1 82 ? 17.031 -13.938 -13.32 1 97.81 82 ASP A O 1
ATOM 651 N N . LYS A 1 83 ? 16.281 -12.617 -11.711 1 97.75 83 LYS A N 1
ATOM 652 C CA . LYS A 1 83 ? 16.5 -13.641 -10.695 1 97.75 83 LYS A CA 1
ATOM 653 C C . LYS A 1 83 ? 15.633 -14.875 -10.961 1 97.75 83 LYS A C 1
ATOM 655 O O . LYS A 1 83 ? 16.125 -16 -10.883 1 97.75 83 LYS A O 1
ATOM 660 N N . LEU A 1 84 ? 14.43 -14.688 -11.273 1 98.12 84 LEU A N 1
ATOM 661 C CA . LEU A 1 84 ? 13.5 -15.789 -11.523 1 98.12 84 LEU A CA 1
ATOM 662 C C . LEU A 1 84 ? 13.914 -16.578 -12.758 1 98.12 84 LEU A C 1
ATOM 664 O O . LEU A 1 84 ? 13.758 -17.797 -12.805 1 98.12 84 LEU A O 1
ATOM 668 N N . VAL A 1 85 ? 14.422 -15.867 -13.727 1 97.88 85 VAL A N 1
ATOM 669 C CA . VAL A 1 85 ? 14.906 -16.531 -14.938 1 97.88 85 VAL A CA 1
ATOM 670 C C . VAL A 1 85 ? 16.156 -17.344 -14.617 1 97.88 85 VAL A C 1
ATOM 672 O O . VAL A 1 85 ? 16.266 -18.5 -15.023 1 97.88 85 VAL A O 1
ATOM 675 N N . GLN A 1 86 ? 17.047 -16.75 -13.922 1 97.38 86 GLN A N 1
ATOM 676 C CA . GLN A 1 86 ? 18.281 -17.422 -13.539 1 97.38 86 GLN A CA 1
ATOM 677 C C . GLN A 1 86 ? 18 -18.688 -12.727 1 97.38 86 GLN A C 1
ATOM 679 O O . GLN A 1 86 ? 18.672 -19.703 -12.891 1 97.38 86 GLN A O 1
ATOM 684 N N . GLU A 1 87 ? 17 -18.641 -11.875 1 96.62 87 GLU A N 1
ATOM 685 C CA . GLU A 1 87 ? 16.656 -19.766 -11.016 1 96.62 87 GLU A CA 1
ATOM 686 C C . GLU A 1 87 ? 15.805 -20.781 -11.766 1 96.62 87 GLU A C 1
ATOM 688 O O . GLU A 1 87 ? 15.492 -21.859 -11.227 1 96.62 87 GLU A O 1
ATOM 693 N N . GLY A 1 88 ? 15.375 -20.422 -12.953 1 97.19 88 GLY A N 1
ATOM 694 C CA . GLY A 1 88 ? 14.688 -21.359 -13.812 1 97.19 88 GLY A CA 1
ATOM 695 C C . GLY A 1 88 ? 13.18 -21.359 -13.633 1 97.19 88 GLY A C 1
ATOM 696 O O . GLY A 1 88 ? 12.492 -22.266 -14.102 1 97.19 88 GLY A O 1
ATOM 697 N N . PHE A 1 89 ? 12.602 -20.359 -12.945 1 97.88 89 PHE A N 1
ATOM 698 C CA . PHE A 1 89 ? 11.172 -20.312 -12.695 1 97.88 89 PHE A CA 1
ATOM 699 C C . PHE A 1 89 ? 10.453 -19.578 -13.828 1 97.88 89 PHE A C 1
ATOM 701 O O . PHE A 1 89 ? 9.258 -19.781 -14.055 1 97.88 89 PHE A O 1
ATOM 708 N N . LEU A 1 90 ? 11.164 -18.703 -14.492 1 98.12 90 LEU A N 1
ATOM 709 C CA . LEU A 1 90 ? 10.656 -17.969 -15.648 1 98.12 90 LEU A CA 1
ATOM 710 C C . LEU A 1 90 ? 11.547 -18.188 -16.859 1 98.12 90 LEU A C 1
ATOM 712 O O . LEU A 1 90 ? 12.727 -18.531 -16.719 1 98.12 90 LEU A O 1
ATOM 716 N N . GLU A 1 91 ? 10.984 -18.031 -17.969 1 97.75 91 GLU A N 1
ATOM 717 C CA . GLU A 1 91 ? 11.742 -17.953 -19.203 1 97.75 91 GLU A CA 1
ATOM 718 C C . GLU A 1 91 ? 11.312 -16.75 -20.047 1 97.75 91 GLU A C 1
ATOM 720 O O . GLU A 1 91 ? 10.156 -16.328 -19.984 1 97.75 91 GLU A O 1
ATOM 725 N N . ARG A 1 92 ? 12.242 -16.188 -20.766 1 96.06 92 ARG A N 1
ATOM 726 C CA . ARG A 1 92 ? 11.977 -15.102 -21.703 1 96.06 92 ARG A CA 1
ATOM 727 C C . ARG A 1 92 ? 11.719 -15.656 -23.109 1 96.06 92 ARG A C 1
ATOM 729 O O . ARG A 1 92 ? 12.477 -16.484 -23.594 1 96.06 92 ARG A O 1
ATOM 736 N N . ARG A 1 93 ? 10.602 -15.211 -23.578 1 94.44 93 ARG A N 1
ATOM 737 C CA . ARG A 1 93 ? 10.242 -15.625 -24.938 1 94.44 93 ARG A CA 1
ATOM 738 C C . ARG A 1 93 ? 10.156 -14.43 -25.875 1 94.44 93 ARG A C 1
ATOM 740 O O . ARG A 1 93 ? 9.406 -13.484 -25.609 1 94.44 93 ARG A O 1
ATOM 747 N N . PRO A 1 94 ? 10.938 -14.516 -26.922 1 89.56 94 PRO A N 1
ATOM 748 C CA . PRO A 1 94 ? 10.812 -13.43 -27.891 1 89.56 94 PRO A CA 1
ATOM 749 C C . PRO A 1 94 ? 9.445 -13.391 -28.562 1 89.56 94 PRO A C 1
ATOM 751 O O . PRO A 1 94 ? 8.836 -14.445 -28.797 1 89.56 94 PRO A O 1
ATOM 754 N N . VAL A 1 95 ? 8.906 -12.172 -28.688 1 84.38 95 VAL A N 1
ATOM 755 C CA . VAL A 1 95 ? 7.645 -12.016 -29.406 1 84.38 95 VAL A CA 1
ATOM 756 C C . VAL A 1 95 ? 7.902 -11.938 -30.906 1 84.38 95 VAL A C 1
ATOM 758 O O . VAL A 1 95 ? 8.672 -11.094 -31.359 1 84.38 95 VAL A O 1
ATOM 761 N N . PRO A 1 96 ? 7.27 -12.922 -31.547 1 81.44 96 PRO A N 1
ATOM 762 C CA . PRO A 1 96 ? 7.465 -12.867 -33 1 81.44 96 PRO A CA 1
ATOM 763 C C . PRO A 1 96 ? 7.047 -11.531 -33.594 1 81.44 96 PRO A C 1
ATOM 765 O O . PRO A 1 96 ? 5.953 -11.031 -33.312 1 81.44 96 PRO A O 1
ATOM 768 N N . GLY A 1 97 ? 7.895 -10.891 -34.375 1 82.25 97 GLY A N 1
ATOM 769 C CA . GLY A 1 97 ? 7.562 -9.656 -35.062 1 82.25 97 GLY A CA 1
ATOM 770 C C . GLY A 1 97 ? 7.918 -8.414 -34.281 1 82.25 97 GLY A C 1
ATOM 771 O O . GLY A 1 97 ? 7.82 -7.297 -34.781 1 82.25 97 GLY A O 1
ATOM 772 N N . ASP A 1 98 ? 8.055 -8.617 -33.031 1 77.81 98 ASP A N 1
ATOM 773 C CA . ASP A 1 98 ? 8.469 -7.488 -32.219 1 77.81 98 ASP A CA 1
ATOM 774 C C . ASP A 1 98 ? 9.719 -7.824 -31.406 1 77.81 98 ASP A C 1
ATOM 776 O O . ASP A 1 98 ? 9.617 -8.328 -30.281 1 77.81 98 ASP A O 1
ATOM 780 N N . ARG A 1 99 ? 10.867 -7.531 -32.031 1 74 99 ARG A N 1
ATOM 781 C CA . ARG A 1 99 ? 12.156 -7.902 -31.438 1 74 99 ARG A CA 1
ATOM 782 C C . ARG A 1 99 ? 12.375 -7.184 -30.109 1 74 99 ARG A C 1
ATOM 784 O O . ARG A 1 99 ? 13.188 -7.621 -29.281 1 74 99 ARG A O 1
ATOM 791 N N . ARG A 1 100 ? 11.492 -6.211 -29.828 1 75.12 100 ARG A N 1
ATOM 792 C CA . ARG A 1 100 ? 11.734 -5.414 -28.625 1 75.12 100 ARG A CA 1
ATOM 793 C C . ARG A 1 100 ? 10.875 -5.906 -27.453 1 75.12 100 ARG A C 1
ATOM 795 O O . ARG A 1 100 ? 11.133 -5.566 -26.297 1 75.12 100 ARG A O 1
ATOM 802 N N . LYS A 1 101 ? 10.008 -6.727 -27.922 1 83.88 101 LYS A N 1
ATOM 803 C CA . LYS A 1 101 ? 9.109 -7.195 -26.875 1 83.88 101 LYS A CA 1
ATOM 804 C C . LYS A 1 101 ? 9.477 -8.609 -26.422 1 83.88 101 LYS A C 1
ATOM 806 O O . LYS A 1 101 ? 9.797 -9.461 -27.25 1 83.88 101 LYS A O 1
ATOM 811 N N . THR A 1 102 ? 9.68 -8.727 -25.203 1 91.94 102 THR A N 1
ATOM 812 C CA . THR A 1 102 ? 9.961 -10.023 -24.594 1 91.94 102 THR A CA 1
ATOM 813 C C . THR A 1 102 ? 8.836 -10.43 -23.641 1 91.94 102 THR A C 1
ATOM 815 O O . THR A 1 102 ? 8.398 -9.641 -22.812 1 91.94 102 THR A O 1
ATOM 818 N N . GLU A 1 103 ? 8.391 -11.672 -23.875 1 95.62 103 GLU A N 1
ATOM 819 C CA . GLU A 1 103 ? 7.359 -12.203 -22.984 1 95.62 103 GLU A CA 1
ATOM 820 C C . GLU A 1 103 ? 7.969 -13.062 -21.875 1 95.62 103 GLU A C 1
ATOM 822 O O . GLU A 1 103 ? 9.008 -13.695 -22.078 1 95.62 103 GLU A O 1
ATOM 827 N N . LEU A 1 104 ? 7.324 -13 -20.797 1 97.5 104 LEU A N 1
ATOM 828 C CA . LEU A 1 104 ? 7.715 -13.82 -19.641 1 97.5 104 LEU A CA 1
ATOM 829 C C . LEU A 1 104 ? 6.742 -14.977 -19.438 1 97.5 104 LEU A C 1
ATOM 831 O O . LEU A 1 104 ? 5.523 -14.781 -19.469 1 97.5 104 LEU A O 1
ATOM 835 N N . ALA A 1 105 ? 7.301 -16.188 -19.344 1 96.94 105 ALA A N 1
ATOM 836 C CA . ALA A 1 105 ? 6.457 -17.359 -19.125 1 96.94 105 ALA A CA 1
ATOM 837 C C . ALA A 1 105 ? 6.98 -18.203 -17.969 1 96.94 105 ALA A C 1
ATOM 839 O O . ALA A 1 105 ? 8.188 -18.391 -17.828 1 96.94 105 ALA A O 1
ATOM 840 N N . CYS A 1 106 ? 5.988 -18.719 -17.219 1 97.5 106 CYS A N 1
ATOM 841 C CA . CYS A 1 106 ? 6.363 -19.641 -16.156 1 97.5 106 CYS A CA 1
ATOM 842 C C . CYS A 1 106 ? 6.828 -20.969 -16.719 1 97.5 106 CYS A C 1
ATOM 844 O O . CYS A 1 106 ? 6.25 -21.484 -17.672 1 97.5 106 CYS A O 1
ATOM 846 N N . THR A 1 107 ? 7.863 -21.516 -16.062 1 97.69 107 THR A N 1
ATOM 847 C CA . THR A 1 107 ? 8.375 -22.797 -16.5 1 97.69 107 THR A CA 1
ATOM 848 C C . THR A 1 107 ? 7.688 -23.938 -15.742 1 97.69 107 THR A C 1
ATOM 850 O O . THR A 1 107 ? 6.914 -23.688 -14.812 1 97.69 107 THR A O 1
ATOM 853 N N . GLU A 1 108 ? 7.996 -25.219 -16.188 1 97.25 108 GLU A N 1
ATOM 854 C CA . GLU A 1 108 ? 7.5 -26.391 -15.477 1 97.25 108 GLU A CA 1
ATOM 855 C C . GLU A 1 108 ? 8.023 -26.438 -14.047 1 97.25 108 GLU A C 1
ATOM 857 O O . GLU A 1 108 ? 7.316 -26.875 -13.133 1 97.25 108 GLU A O 1
ATOM 862 N N . LYS A 1 109 ? 9.203 -25.922 -13.875 1 96.19 109 LYS A N 1
ATOM 863 C CA . LYS A 1 109 ? 9.828 -25.906 -12.555 1 96.19 109 LYS A CA 1
ATOM 864 C C . LYS A 1 109 ? 9.039 -25.031 -11.594 1 96.19 109 LYS A C 1
ATOM 866 O O . LYS A 1 109 ? 9.047 -25.266 -10.383 1 96.19 109 LYS A O 1
ATOM 871 N N . ALA A 1 110 ? 8.32 -24.062 -12.125 1 97.44 110 ALA A N 1
ATOM 872 C CA . ALA A 1 110 ? 7.609 -23.094 -11.297 1 97.44 110 ALA A CA 1
ATOM 873 C C . ALA A 1 110 ? 6.27 -23.656 -10.828 1 97.44 110 ALA A C 1
ATOM 875 O O . ALA A 1 110 ? 5.648 -23.109 -9.914 1 97.44 110 ALA A O 1
ATOM 876 N N . GLN A 1 111 ? 5.824 -24.75 -11.422 1 97.19 111 GLN A N 1
ATOM 877 C CA . GLN A 1 111 ? 4.453 -25.203 -11.227 1 97.19 111 GLN A CA 1
ATOM 878 C C . GLN A 1 111 ? 4.211 -25.609 -9.773 1 97.19 111 GLN A C 1
ATOM 880 O O . GLN A 1 111 ? 3.154 -25.328 -9.211 1 97.19 111 GLN A O 1
ATOM 885 N N . SER A 1 112 ? 5.152 -26.297 -9.211 1 95.25 112 SER A N 1
ATOM 886 C CA . SER A 1 112 ? 5 -26.719 -7.824 1 95.25 112 SER A CA 1
ATOM 887 C C . SER A 1 112 ? 4.91 -25.516 -6.891 1 95.25 112 SER A C 1
ATOM 889 O O . SER A 1 112 ? 4.117 -25.516 -5.945 1 95.25 112 SER A O 1
ATOM 891 N N . ILE A 1 113 ? 5.672 -24.484 -7.172 1 95.5 113 ILE A N 1
ATOM 892 C CA . ILE A 1 113 ? 5.68 -23.266 -6.371 1 95.5 113 ILE A CA 1
ATOM 893 C C . ILE A 1 113 ? 4.359 -22.516 -6.555 1 95.5 113 ILE A C 1
ATOM 895 O O . ILE A 1 113 ? 3.775 -22.031 -5.586 1 95.5 113 ILE A O 1
ATOM 899 N N . ILE A 1 114 ? 3.922 -22.5 -7.754 1 96.5 114 ILE A N 1
ATOM 900 C CA . ILE A 1 114 ? 2.68 -21.812 -8.094 1 96.5 114 ILE A CA 1
ATOM 901 C C . ILE A 1 114 ? 1.51 -22.484 -7.367 1 96.5 114 ILE A C 1
ATOM 903 O O . ILE A 1 114 ? 0.654 -21.797 -6.801 1 96.5 114 ILE A O 1
ATOM 907 N N . GLU A 1 115 ? 1.551 -23.781 -7.312 1 96.56 115 GLU A N 1
ATOM 908 C CA . GLU A 1 115 ? 0.482 -24.5 -6.637 1 96.56 115 GLU A CA 1
ATOM 909 C C . GLU A 1 115 ? 0.491 -24.234 -5.137 1 96.56 115 GLU A C 1
ATOM 911 O O . GLU A 1 115 ? -0.558 -23.984 -4.539 1 96.56 115 GLU A O 1
ATOM 916 N N . GLN A 1 116 ? 1.619 -24.25 -4.574 1 95.81 116 GLN A N 1
ATOM 917 C CA . GLN A 1 116 ? 1.745 -23.953 -3.15 1 95.81 116 GLN A CA 1
ATOM 918 C C . GLN A 1 116 ? 1.351 -22.5 -2.854 1 95.81 116 GLN A C 1
ATOM 920 O O . GLN A 1 116 ? 0.656 -22.234 -1.871 1 95.81 116 GLN A O 1
ATOM 925 N N . GLY A 1 117 ? 1.791 -21.625 -3.73 1 95.31 117 GLY A N 1
ATOM 926 C CA . GLY A 1 117 ? 1.451 -20.219 -3.582 1 95.31 117 GLY A CA 1
ATOM 927 C C . GLY A 1 117 ? -0.039 -19.953 -3.68 1 95.31 117 GLY A C 1
ATOM 928 O O . GLY A 1 117 ? -0.59 -19.188 -2.891 1 95.31 117 GLY A O 1
ATOM 929 N N . ARG A 1 118 ? -0.669 -20.641 -4.602 1 94.06 118 ARG A N 1
ATOM 930 C CA . ARG A 1 118 ? -2.105 -20.453 -4.781 1 94.06 118 ARG A CA 1
ATOM 931 C C . ARG A 1 118 ? -2.881 -20.984 -3.58 1 94.06 118 ARG A C 1
ATOM 933 O O . ARG A 1 118 ? -3.865 -20.375 -3.154 1 94.06 118 ARG A O 1
ATOM 940 N N . ARG A 1 119 ? -2.43 -22.109 -3.033 1 94.62 119 ARG A N 1
ATOM 941 C CA . ARG A 1 119 ? -3.066 -22.641 -1.833 1 94.62 119 ARG A CA 1
ATOM 942 C C . ARG A 1 119 ? -2.939 -21.672 -0.667 1 94.62 119 ARG A C 1
ATOM 944 O O . ARG A 1 119 ? -3.908 -21.438 0.06 1 94.62 119 ARG A O 1
ATOM 951 N N . MET A 1 120 ? -1.792 -21.156 -0.524 1 93.75 120 MET A N 1
ATOM 952 C CA . MET A 1 120 ? -1.541 -20.172 0.522 1 93.75 120 MET A CA 1
ATOM 953 C C . MET A 1 120 ? -2.404 -18.922 0.319 1 93.75 120 MET A C 1
ATOM 955 O O . MET A 1 120 ? -3.025 -18.438 1.264 1 93.75 120 MET A O 1
ATOM 959 N N . GLN A 1 121 ? -2.469 -18.453 -0.897 1 93.31 121 GLN A N 1
ATOM 960 C CA . GLN A 1 121 ? -3.271 -17.281 -1.222 1 93.31 121 GLN A CA 1
ATOM 961 C C . GLN A 1 121 ? -4.754 -17.531 -0.958 1 93.31 121 GLN A C 1
ATOM 963 O O . GLN A 1 121 ? -5.438 -16.688 -0.372 1 93.31 121 GLN A O 1
ATOM 968 N N . ASP A 1 122 ? -5.227 -18.688 -1.371 1 93.06 122 ASP A N 1
ATOM 969 C CA . ASP A 1 122 ? -6.629 -19.031 -1.17 1 93.06 122 ASP A CA 1
ATOM 970 C C . ASP A 1 122 ? -6.977 -19.078 0.316 1 93.06 122 ASP A C 1
ATOM 972 O O . ASP A 1 122 ? -8.039 -18.609 0.725 1 93.06 122 ASP A O 1
ATOM 976 N N . ASP A 1 123 ? -6.113 -19.641 1.069 1 93.56 123 ASP A N 1
ATOM 977 C CA . ASP A 1 123 ? -6.324 -19.688 2.512 1 93.56 123 ASP A CA 1
ATOM 978 C C . ASP A 1 123 ? -6.332 -18.297 3.115 1 93.56 123 ASP A C 1
ATOM 980 O O . ASP A 1 123 ? -7.172 -17.969 3.957 1 93.56 123 ASP A O 1
ATOM 984 N N . PHE A 1 124 ? -5.395 -17.453 2.711 1 93.38 124 PHE A N 1
ATOM 985 C CA . PHE A 1 124 ? -5.309 -16.062 3.178 1 93.38 124 PHE A CA 1
ATOM 986 C C . PHE A 1 124 ? -6.59 -15.305 2.857 1 93.38 124 PHE A C 1
ATOM 988 O O . PHE A 1 124 ? -7.152 -14.633 3.725 1 93.38 124 PHE A O 1
ATOM 995 N N . ILE A 1 125 ? -7.062 -15.469 1.629 1 93 125 ILE A N 1
ATOM 996 C CA . ILE A 1 125 ? -8.25 -14.758 1.166 1 93 125 ILE A CA 1
ATOM 997 C C . ILE A 1 125 ? -9.477 -15.242 1.947 1 93 125 ILE A C 1
ATOM 999 O O . ILE A 1 125 ? -10.297 -14.43 2.383 1 93 125 ILE A O 1
ATOM 1003 N N . ARG A 1 126 ? -9.539 -16.5 2.105 1 92.88 126 ARG A N 1
ATOM 1004 C CA . ARG A 1 126 ? -10.648 -17.062 2.861 1 92.88 126 ARG A CA 1
ATOM 1005 C C . ARG A 1 126 ? -10.695 -16.5 4.277 1 92.88 126 ARG A C 1
ATOM 1007 O O . ARG A 1 126 ? -11.758 -16.094 4.754 1 92.88 126 ARG A O 1
ATOM 1014 N N . ARG A 1 127 ? -9.594 -16.453 4.887 1 94.19 127 ARG A N 1
ATOM 1015 C CA . ARG A 1 127 ? -9.508 -15.93 6.246 1 94.19 127 ARG A CA 1
ATOM 1016 C C . ARG A 1 127 ? -9.773 -14.43 6.277 1 94.19 127 ARG A C 1
ATOM 1018 O O . ARG A 1 127 ? -10.422 -13.922 7.195 1 94.19 127 ARG A O 1
ATOM 1025 N N . LEU A 1 128 ? -9.312 -13.695 5.289 1 93.44 128 LEU A N 1
ATOM 1026 C CA . LEU A 1 128 ? -9.484 -12.25 5.191 1 93.44 128 LEU A CA 1
ATOM 1027 C C . LEU A 1 128 ? -10.961 -11.891 5.062 1 93.44 128 LEU A C 1
ATOM 1029 O O . LEU A 1 128 ? -11.422 -10.914 5.652 1 93.44 128 LEU A O 1
ATOM 1033 N N . MET A 1 129 ? -11.719 -12.734 4.375 1 93.44 129 MET A N 1
ATOM 1034 C CA . MET A 1 129 ? -13.102 -12.406 4.062 1 93.44 129 MET A CA 1
ATOM 1035 C C . MET A 1 129 ? -14.055 -13.094 5.035 1 93.44 129 MET A C 1
ATOM 1037 O O . MET A 1 129 ? -15.273 -13 4.887 1 93.44 129 MET A O 1
ATOM 1041 N N . ALA A 1 130 ? -13.484 -13.773 5.973 1 94.62 130 ALA A N 1
ATOM 1042 C CA . ALA A 1 130 ? -14.305 -14.508 6.93 1 94.62 130 ALA A CA 1
ATOM 1043 C C . ALA A 1 130 ? -15.336 -13.586 7.586 1 94.62 130 ALA A C 1
ATOM 1045 O O . ALA A 1 130 ? -15.008 -12.469 7.984 1 94.62 130 ALA A O 1
ATOM 1046 N N . GLY A 1 131 ? -16.594 -14.031 7.59 1 95.06 131 GLY A N 1
ATOM 1047 C CA . GLY A 1 131 ? -17.656 -13.312 8.297 1 95.06 131 GLY A CA 1
ATOM 1048 C C . GLY A 1 131 ? -18.312 -12.242 7.445 1 95.06 131 GLY A C 1
ATOM 1049 O O . GLY A 1 131 ? -19.266 -11.594 7.891 1 95.06 131 GLY A O 1
ATOM 1050 N N . LEU A 1 132 ? -17.844 -12.039 6.227 1 94.56 132 LEU A N 1
ATOM 1051 C CA . LEU A 1 132 ? -18.406 -11.016 5.363 1 94.56 132 LEU A CA 1
ATOM 1052 C C . LEU A 1 132 ? -19.484 -11.602 4.449 1 94.56 132 LEU A C 1
ATOM 1054 O O . LEU A 1 132 ? -19.281 -12.664 3.859 1 94.56 132 LEU A O 1
ATOM 1058 N N . GLU A 1 133 ? -20.562 -10.914 4.363 1 94.31 133 GLU A N 1
ATOM 1059 C CA . GLU A 1 133 ? -21.625 -11.297 3.445 1 94.31 133 GLU A CA 1
ATOM 1060 C C . GLU A 1 133 ? -21.25 -10.992 1.998 1 94.31 133 GLU A C 1
ATOM 1062 O O . GLU A 1 133 ? -20.594 -9.984 1.717 1 94.31 133 GLU A O 1
ATOM 1067 N N . GLU A 1 134 ? -21.812 -11.812 1.155 1 91.31 134 GLU A N 1
ATOM 1068 C CA . GLU A 1 134 ? -21.531 -11.672 -0.267 1 91.31 134 GLU A CA 1
ATOM 1069 C C . GLU A 1 134 ? -22 -10.328 -0.803 1 91.31 134 GLU A C 1
ATOM 1071 O O . GLU A 1 134 ? -21.312 -9.68 -1.592 1 91.31 134 GLU A O 1
ATOM 1076 N N . GLU A 1 135 ? -23.109 -9.906 -0.362 1 93.31 135 GLU A N 1
ATOM 1077 C CA . GLU A 1 135 ? -23.672 -8.648 -0.842 1 93.31 135 GLU A CA 1
ATOM 1078 C C . GLU A 1 135 ? -22.812 -7.465 -0.437 1 93.31 135 GLU A C 1
ATOM 1080 O O . GLU A 1 135 ? -22.625 -6.531 -1.221 1 93.31 135 GLU A O 1
ATOM 1085 N N . LYS A 1 136 ? -22.281 -7.516 0.714 1 94.44 136 LYS A N 1
ATOM 1086 C CA . LYS A 1 136 ? -21.422 -6.438 1.183 1 94.44 136 LYS A CA 1
ATOM 1087 C C . LYS A 1 136 ? -20.094 -6.426 0.417 1 94.44 136 LYS A C 1
ATOM 1089 O O . LYS A 1 136 ? -19.562 -5.359 0.118 1 94.44 136 LYS A O 1
ATOM 1094 N N . LEU A 1 137 ? -19.688 -7.602 0.068 1 92.38 137 LEU A N 1
ATOM 1095 C CA . LEU A 1 137 ? -18.469 -7.703 -0.707 1 92.38 137 LEU A CA 1
ATOM 1096 C C . LEU A 1 137 ? -18.656 -7.137 -2.109 1 92.38 137 LEU A C 1
ATOM 1098 O O . LEU A 1 137 ? -17.766 -6.469 -2.643 1 92.38 137 LEU A O 1
ATOM 1102 N N . GLU A 1 138 ? -19.781 -7.398 -2.621 1 91.62 138 GLU A N 1
ATOM 1103 C CA . GLU A 1 138 ? -20.078 -6.855 -3.943 1 91.62 138 GLU A CA 1
ATOM 1104 C C . GLU A 1 138 ? -20.078 -5.332 -3.932 1 91.62 138 GLU A C 1
ATOM 1106 O O . GLU A 1 138 ? -19.516 -4.703 -4.84 1 91.62 138 GLU A O 1
ATOM 1111 N N . ILE A 1 139 ? -20.625 -4.777 -2.947 1 93.81 139 ILE A N 1
ATOM 1112 C CA . ILE A 1 139 ? -20.656 -3.326 -2.809 1 93.81 139 ILE A CA 1
ATOM 1113 C C . ILE A 1 139 ? -19.234 -2.801 -2.604 1 93.81 139 ILE A C 1
ATOM 1115 O O . ILE A 1 139 ? -18.859 -1.771 -3.17 1 93.81 139 ILE A O 1
ATOM 1119 N N . PHE A 1 140 ? -18.516 -3.535 -1.817 1 92.62 140 PHE A N 1
ATOM 1120 C CA . PHE A 1 140 ? -17.125 -3.186 -1.565 1 92.62 140 PHE A CA 1
ATOM 1121 C C . PHE A 1 140 ? -16.359 -3.062 -2.873 1 92.62 140 PHE A C 1
ATOM 1123 O O . PHE A 1 140 ? -15.688 -2.055 -3.111 1 92.62 140 PHE A O 1
ATOM 1130 N N . PHE A 1 141 ? -16.453 -3.986 -3.727 1 90.31 141 PHE A N 1
ATOM 1131 C CA . PHE A 1 141 ? -15.719 -3.982 -4.984 1 90.31 141 PHE A CA 1
ATOM 1132 C C . PHE A 1 141 ? -16.266 -2.918 -5.93 1 90.31 141 PHE A C 1
ATOM 1134 O O . PHE A 1 141 ? -15.516 -2.322 -6.703 1 90.31 141 PHE A O 1
ATOM 1141 N N . GLU A 1 142 ? -17.547 -2.656 -5.871 1 93.06 142 GLU A N 1
ATOM 1142 C CA . GLU A 1 142 ? -18.125 -1.586 -6.672 1 93.06 142 GLU A CA 1
ATOM 1143 C C . GLU A 1 142 ? -17.547 -0.229 -6.297 1 93.06 142 GLU A C 1
ATOM 1145 O O . GLU A 1 142 ? -17.234 0.586 -7.168 1 93.06 142 GLU A O 1
ATOM 1150 N N . VAL A 1 143 ? -17.406 0.007 -5.043 1 93.56 143 VAL A N 1
ATOM 1151 C CA . VAL A 1 143 ? -16.859 1.259 -4.539 1 93.56 143 VAL A CA 1
ATOM 1152 C C . VAL A 1 143 ? -15.398 1.389 -4.98 1 93.56 143 VAL A C 1
ATOM 1154 O O . VAL A 1 143 ? -14.977 2.447 -5.457 1 93.56 143 VAL A O 1
ATOM 1157 N N . ILE A 1 144 ? -14.648 0.292 -4.898 1 92.5 144 ILE A N 1
ATOM 1158 C CA . ILE A 1 144 ? -13.25 0.289 -5.309 1 92.5 144 ILE A CA 1
ATOM 1159 C C . ILE A 1 144 ? -13.148 0.615 -6.797 1 92.5 144 ILE A C 1
ATOM 1161 O O . ILE A 1 144 ? -12.305 1.413 -7.207 1 92.5 144 ILE A O 1
ATOM 1165 N N . ASP A 1 145 ? -14.039 0.05 -7.551 1 92.44 145 ASP A N 1
ATOM 1166 C CA . ASP A 1 145 ? -14.023 0.292 -8.992 1 92.44 145 ASP A CA 1
ATOM 1167 C C . ASP A 1 145 ? -14.289 1.763 -9.305 1 92.44 145 ASP A C 1
ATOM 1169 O O . ASP A 1 145 ? -13.602 2.361 -10.133 1 92.44 145 ASP A O 1
ATOM 1173 N N . THR A 1 146 ? -15.234 2.316 -8.656 1 95.06 146 THR A N 1
ATOM 1174 C CA . THR A 1 146 ? -15.555 3.727 -8.852 1 95.06 146 THR A CA 1
ATOM 1175 C C . THR A 1 146 ? -14.391 4.609 -8.422 1 95.06 146 THR A C 1
ATOM 1177 O O . THR A 1 146 ? -14.023 5.551 -9.125 1 95.06 146 THR A O 1
ATOM 1180 N N . MET A 1 147 ? -13.773 4.293 -7.328 1 93.81 147 MET A N 1
ATOM 1181 C CA . MET A 1 147 ? -12.641 5.074 -6.84 1 93.81 147 MET A CA 1
ATOM 1182 C C . MET A 1 147 ? -11.453 4.957 -7.793 1 93.81 147 MET A C 1
ATOM 1184 O O . MET A 1 147 ? -10.711 5.922 -7.992 1 93.81 147 MET A O 1
ATOM 1188 N N . ASN A 1 148 ? -11.305 3.785 -8.312 1 92.25 148 ASN A N 1
ATOM 1189 C CA . ASN A 1 148 ? -10.234 3.598 -9.297 1 92.25 148 ASN A CA 1
ATOM 1190 C C . ASN A 1 148 ? -10.438 4.492 -10.516 1 92.25 148 ASN A C 1
ATOM 1192 O O . ASN A 1 148 ? -9.477 5.082 -11.016 1 92.25 148 ASN A O 1
ATOM 1196 N N . GLU A 1 149 ? -11.586 4.598 -10.977 1 94.38 149 GLU A N 1
ATOM 1197 C CA . GLU A 1 149 ? -11.898 5.488 -12.086 1 94.38 149 GLU A CA 1
ATOM 1198 C C . GLU A 1 149 ? -11.633 6.945 -11.719 1 94.38 149 GLU A C 1
ATOM 1200 O O . GLU A 1 149 ? -11.094 7.707 -12.523 1 94.38 149 GLU A O 1
ATOM 1205 N N . ASN A 1 150 ? -12.031 7.281 -10.531 1 95.62 150 ASN A N 1
ATOM 1206 C CA . ASN A 1 150 ? -11.781 8.641 -10.062 1 95.62 150 ASN A CA 1
ATOM 1207 C C . ASN A 1 150 ? -10.289 8.938 -9.969 1 95.62 150 ASN A C 1
ATOM 1209 O O . ASN A 1 150 ? -9.859 10.047 -10.281 1 95.62 150 ASN A O 1
ATOM 1213 N N . LEU A 1 151 ? -9.523 7.934 -9.508 1 93.75 151 LEU A N 1
ATOM 1214 C CA . LEU A 1 151 ? -8.078 8.094 -9.43 1 93.75 151 LEU A CA 1
ATOM 1215 C C . LEU A 1 151 ? -7.484 8.352 -10.812 1 93.75 151 LEU A C 1
ATOM 1217 O O . LEU A 1 151 ? -6.586 9.18 -10.961 1 93.75 151 LEU A O 1
ATOM 1221 N N . ASP A 1 152 ? -8.023 7.684 -11.781 1 93.06 152 ASP A N 1
ATOM 1222 C CA . ASP A 1 152 ? -7.578 7.918 -13.156 1 93.06 152 ASP A CA 1
ATOM 1223 C C . ASP A 1 152 ? -7.867 9.352 -13.586 1 93.06 152 ASP A C 1
ATOM 1225 O O . ASP A 1 152 ? -7.02 10 -14.203 1 93.06 152 ASP A O 1
ATOM 1229 N N . ALA A 1 153 ? -8.992 9.836 -13.25 1 94.62 153 ALA A N 1
ATOM 1230 C CA . ALA A 1 153 ? -9.383 11.195 -13.602 1 94.62 153 ALA A CA 1
ATOM 1231 C C . ALA A 1 153 ? -8.508 12.227 -12.898 1 94.62 153 ALA A C 1
ATOM 1233 O O . ALA A 1 153 ? -8.141 13.242 -13.492 1 94.62 153 ALA A O 1
ATOM 1234 N N . ILE A 1 154 ? -8.172 11.93 -11.688 1 93.75 154 ILE A N 1
ATOM 1235 C CA . ILE A 1 154 ? -7.328 12.844 -10.93 1 93.75 154 ILE A CA 1
ATOM 1236 C C . ILE A 1 154 ? -5.938 12.898 -11.547 1 93.75 154 ILE A C 1
ATOM 1238 O O . ILE A 1 154 ? -5.359 13.977 -11.695 1 93.75 154 ILE A O 1
ATOM 1242 N N . LEU A 1 155 ? -5.422 11.727 -11.852 1 89.81 155 LEU A N 1
ATOM 1243 C CA . LEU A 1 155 ? -4.086 11.648 -12.438 1 89.81 155 LEU A CA 1
ATOM 1244 C C . LEU A 1 155 ? -4.035 12.375 -13.773 1 89.81 155 LEU A C 1
ATOM 1246 O O . LEU A 1 155 ? -3.047 13.047 -14.078 1 89.81 155 LEU A O 1
ATOM 1250 N N . GLU A 1 156 ? -5.059 12.281 -14.547 1 87.06 156 GLU A N 1
ATOM 1251 C CA . GLU A 1 156 ? -5.129 12.945 -15.844 1 87.06 156 GLU A CA 1
ATOM 1252 C C . GLU A 1 156 ? -5.203 14.461 -15.68 1 87.06 156 GLU A C 1
ATOM 1254 O O . GLU A 1 156 ? -4.715 15.211 -16.531 1 87.06 156 GLU A O 1
ATOM 1259 N N . GLY A 1 157 ? -5.855 14.867 -14.633 1 79.38 157 GLY A N 1
ATOM 1260 C CA . GLY A 1 157 ? -5.93 16.297 -14.367 1 79.38 157 GLY A CA 1
ATOM 1261 C C . GLY A 1 157 ? -4.617 16.891 -13.891 1 79.38 157 GLY A C 1
ATOM 1262 O O . GLY A 1 157 ? -4.422 18.094 -13.938 1 79.38 157 GLY A O 1
ATOM 1263 N N . GLU A 1 158 ? -3.768 16.094 -13.305 1 73.19 158 GLU A N 1
ATOM 1264 C CA . GLU A 1 158 ? -2.469 16.562 -12.828 1 73.19 158 GLU A CA 1
ATOM 1265 C C . GLU A 1 158 ? -1.436 16.562 -13.945 1 73.19 158 GLU A C 1
ATOM 1267 O O . GLU A 1 158 ? -0.34 17.109 -13.789 1 73.19 158 GLU A O 1
ATOM 1272 N N . LYS A 1 159 ? -1.764 15.961 -15.117 1 59.72 159 LYS A N 1
ATOM 1273 C CA . LYS A 1 159 ? -0.917 16.031 -16.297 1 59.72 159 LYS A CA 1
ATOM 1274 C C . LYS A 1 159 ? -1.129 17.344 -17.047 1 59.72 159 LYS A C 1
ATOM 1276 O O . LYS A 1 159 ? -2.229 17.906 -17.031 1 59.72 159 LYS A O 1
ATOM 1281 N N . MET B 1 1 ? -25.719 -21.734 -4.887 1 41.66 1 MET B N 1
ATOM 1282 C CA . MET B 1 1 ? -25.703 -20.469 -5.609 1 41.66 1 MET B CA 1
ATOM 1283 C C . MET B 1 1 ? -24.703 -19.5 -4.992 1 41.66 1 MET B C 1
ATOM 1285 O O . MET B 1 1 ? -24 -18.797 -5.711 1 41.66 1 MET B O 1
ATOM 1289 N N . ASN B 1 2 ? -24.5 -19.406 -3.512 1 52.06 2 ASN B N 1
ATOM 1290 C CA . ASN B 1 2 ? -23.734 -18.578 -2.58 1 52.06 2 ASN B CA 1
ATOM 1291 C C . ASN B 1 2 ? -22.234 -18.844 -2.686 1 52.06 2 ASN B C 1
ATOM 1293 O O . ASN B 1 2 ? -21.422 -17.906 -2.621 1 52.06 2 ASN B O 1
ATOM 1297 N N . ASN B 1 3 ? -21.922 -20.047 -3.059 1 62.5 3 ASN B N 1
ATOM 1298 C CA . ASN B 1 3 ? -20.547 -20.547 -3.121 1 62.5 3 ASN B CA 1
ATOM 1299 C C . ASN B 1 3 ? -19.844 -20.047 -4.375 1 62.5 3 ASN B C 1
ATOM 1301 O O . ASN B 1 3 ? -18.641 -19.734 -4.332 1 62.5 3 ASN B O 1
ATOM 1305 N N . SER B 1 4 ? -20.703 -19.844 -5.449 1 70.56 4 SER B N 1
ATOM 1306 C CA . SER B 1 4 ? -20.109 -19.484 -6.727 1 70.56 4 SER B CA 1
ATOM 1307 C C . SER B 1 4 ? -19.609 -18.031 -6.715 1 70.56 4 SER B C 1
ATOM 1309 O O . SER B 1 4 ? -18.547 -17.734 -7.246 1 70.56 4 SER B O 1
ATOM 1311 N N . LYS B 1 5 ? -20.547 -17.266 -6.141 1 74.62 5 LYS B N 1
ATOM 1312 C CA . LYS B 1 5 ? -20.156 -15.859 -6.082 1 74.62 5 LYS B CA 1
ATOM 1313 C C . LYS B 1 5 ? -18.938 -15.664 -5.188 1 74.62 5 LYS B C 1
ATOM 1315 O O . LYS B 1 5 ? -18.031 -14.891 -5.523 1 74.62 5 LYS B O 1
ATOM 1320 N N . ARG B 1 6 ? -18.875 -16.406 -4.18 1 74 6 ARG B N 1
ATOM 1321 C CA . ARG B 1 6 ? -17.766 -16.328 -3.25 1 74 6 ARG B CA 1
ATOM 1322 C C . ARG B 1 6 ? -16.469 -16.812 -3.904 1 74 6 ARG B C 1
ATOM 1324 O O . ARG B 1 6 ? -15.398 -16.234 -3.682 1 74 6 ARG B O 1
ATOM 1331 N N . GLU B 1 7 ? -16.688 -17.828 -4.695 1 75.12 7 GLU B N 1
ATOM 1332 C CA . GLU B 1 7 ? -15.547 -18.359 -5.43 1 75.12 7 GLU B CA 1
ATOM 1333 C C . GLU B 1 7 ? -15.031 -17.344 -6.445 1 75.12 7 GLU B C 1
ATOM 1335 O O . GLU B 1 7 ? -13.82 -17.203 -6.641 1 75.12 7 GLU B O 1
ATOM 1340 N N . LYS B 1 8 ? -15.953 -16.672 -7.016 1 75.62 8 LYS B N 1
ATOM 1341 C CA . LYS B 1 8 ? -15.578 -15.656 -7.988 1 75.62 8 LYS B CA 1
ATOM 1342 C C . LYS B 1 8 ? -14.812 -14.516 -7.32 1 75.62 8 LYS B C 1
ATOM 1344 O O . LYS B 1 8 ? -13.82 -14.023 -7.867 1 75.62 8 LYS B O 1
ATOM 1349 N N . GLU B 1 9 ? -15.273 -14.164 -6.133 1 73.94 9 GLU B N 1
ATOM 1350 C CA . GLU B 1 9 ? -14.602 -13.094 -5.391 1 73.94 9 GLU B CA 1
ATOM 1351 C C . GLU B 1 9 ? -13.219 -13.531 -4.93 1 73.94 9 GLU B C 1
ATOM 1353 O O . GLU B 1 9 ? -12.266 -12.75 -4.961 1 73.94 9 GLU B O 1
ATOM 1358 N N . GLY B 1 10 ? -13.211 -14.758 -4.598 1 74.31 10 GLY B N 1
ATOM 1359 C CA . GLY B 1 10 ? -11.922 -15.312 -4.227 1 74.31 10 GLY B CA 1
ATOM 1360 C C . GLY B 1 10 ? -10.93 -15.344 -5.379 1 74.31 10 GLY B C 1
ATOM 1361 O O . GLY B 1 10 ? -9.758 -15 -5.203 1 74.31 10 GLY B O 1
ATOM 1362 N N . ARG B 1 11 ? -11.492 -15.648 -6.492 1 75.69 11 ARG B N 1
ATOM 1363 C CA . ARG B 1 11 ? -10.656 -15.703 -7.688 1 75.69 11 ARG B CA 1
ATOM 1364 C C . ARG B 1 11 ? -10.195 -14.305 -8.094 1 75.69 11 ARG B C 1
ATOM 1366 O O . ARG B 1 11 ? -9.039 -14.109 -8.477 1 75.69 11 ARG B O 1
ATOM 1373 N N . THR B 1 12 ? -11.086 -13.406 -8.008 1 74.94 12 THR B N 1
ATOM 1374 C CA . THR B 1 12 ? -10.75 -12.023 -8.336 1 74.94 12 THR B CA 1
ATOM 1375 C C . THR B 1 12 ? -9.656 -11.5 -7.406 1 74.94 12 THR B C 1
ATOM 1377 O O . THR B 1 12 ? -8.719 -10.836 -7.855 1 74.94 12 THR B O 1
ATOM 1380 N N . MET B 1 13 ? -9.82 -11.922 -6.18 1 76.19 13 MET B N 1
ATOM 1381 C CA . MET B 1 13 ? -8.836 -11.469 -5.195 1 76.19 13 MET B CA 1
ATOM 1382 C C . MET B 1 13 ? -7.473 -12.094 -5.465 1 76.19 13 MET B C 1
ATOM 1384 O O . MET B 1 13 ? -6.445 -11.43 -5.332 1 76.19 13 MET B O 1
ATOM 1388 N N . ARG B 1 14 ? -7.602 -13.266 -5.887 1 74.06 14 ARG B N 1
ATOM 1389 C CA . ARG B 1 14 ? -6.352 -13.969 -6.152 1 74.06 14 ARG B CA 1
ATOM 1390 C C . ARG B 1 14 ? -5.656 -13.406 -7.387 1 74.06 14 ARG B C 1
ATOM 1392 O O . ARG B 1 14 ? -4.434 -13.25 -7.402 1 74.06 14 ARG B O 1
ATOM 1399 N N . GLU B 1 15 ? -6.406 -13.117 -8.375 1 69.44 15 GLU B N 1
ATOM 1400 C CA . GLU B 1 15 ? -5.863 -12.688 -9.664 1 69.44 15 GLU B CA 1
ATOM 1401 C C . GLU B 1 15 ? -5.305 -11.266 -9.578 1 69.44 15 GLU B C 1
ATOM 1403 O O . GLU B 1 15 ? -4.199 -11 -10.055 1 69.44 15 GLU B O 1
ATOM 1408 N N . LEU B 1 16 ? -6.109 -10.469 -9 1 60.84 16 LEU B N 1
ATOM 1409 C CA . LEU B 1 16 ? -5.715 -9.078 -9.164 1 60.84 16 LEU B CA 1
ATOM 1410 C C . LEU B 1 16 ? -5.41 -8.438 -7.809 1 60.84 16 LEU B C 1
ATOM 1412 O O . LEU B 1 16 ? -4.621 -7.488 -7.73 1 60.84 16 LEU B O 1
ATOM 1416 N N . ASN B 1 17 ? -5.797 -9.062 -6.828 1 69.5 17 ASN B N 1
ATOM 1417 C CA . ASN B 1 17 ? -5.793 -8.422 -5.516 1 69.5 17 ASN B CA 1
ATOM 1418 C C . ASN B 1 17 ? -6.168 -6.945 -5.613 1 69.5 17 ASN B C 1
ATOM 1420 O O . ASN B 1 17 ? -5.328 -6.074 -5.379 1 69.5 17 ASN B O 1
ATOM 1424 N N . PRO B 1 18 ? -7.43 -6.691 -6 1 69.56 18 PRO B N 1
ATOM 1425 C CA . PRO B 1 18 ? -7.863 -5.324 -6.305 1 69.56 18 PRO B CA 1
ATOM 1426 C C . PRO B 1 18 ? -7.602 -4.352 -5.156 1 69.56 18 PRO B C 1
ATOM 1428 O O . PRO B 1 18 ? -7.328 -3.174 -5.395 1 69.56 18 PRO B O 1
ATOM 1431 N N . SER B 1 19 ? -7.637 -4.828 -4.039 1 73.19 19 SER B N 1
ATOM 1432 C CA . SER B 1 19 ? -7.43 -3.953 -2.889 1 73.19 19 SER B CA 1
ATOM 1433 C C . SER B 1 19 ? -5.984 -3.463 -2.824 1 73.19 19 SER B C 1
ATOM 1435 O O . SER B 1 19 ? -5.734 -2.301 -2.504 1 73.19 19 SER B O 1
ATOM 1437 N N . VAL B 1 20 ? -5.141 -4.387 -3.172 1 76.19 20 VAL B N 1
ATOM 1438 C CA . VAL B 1 20 ? -3.729 -4.023 -3.146 1 76.19 20 VAL B CA 1
ATOM 1439 C C . VAL B 1 20 ? -3.428 -3.051 -4.285 1 76.19 20 VAL B C 1
ATOM 1441 O O . VAL B 1 20 ? -2.752 -2.037 -4.086 1 76.19 20 VAL B O 1
ATOM 1444 N N . GLU B 1 21 ? -4 -3.365 -5.414 1 81.25 21 GLU B N 1
ATOM 1445 C CA . GLU B 1 21 ? -3.816 -2.486 -6.566 1 81.25 21 GLU B CA 1
ATOM 1446 C C . GLU B 1 21 ? -4.414 -1.106 -6.309 1 81.25 21 GLU B C 1
ATOM 1448 O O . GLU B 1 21 ? -3.826 -0.089 -6.676 1 81.25 21 GLU B O 1
ATOM 1453 N N . PHE B 1 22 ? -5.539 -1.128 -5.73 1 85.75 22 PHE B N 1
ATOM 1454 C CA . PHE B 1 22 ? -6.211 0.12 -5.383 1 85.75 22 PHE B CA 1
ATOM 1455 C C . PHE B 1 22 ? -5.367 0.936 -4.41 1 85.75 22 PHE B C 1
ATOM 1457 O O . PHE B 1 22 ? -5.176 2.139 -4.602 1 85.75 22 PHE B O 1
ATOM 1464 N N . ALA B 1 23 ? -4.863 0.292 -3.461 1 82.38 23 ALA B N 1
ATOM 1465 C CA . ALA B 1 23 ? -4.047 0.975 -2.461 1 82.38 23 ALA B CA 1
ATOM 1466 C C . ALA B 1 23 ? -2.781 1.552 -3.088 1 82.38 23 ALA B C 1
ATOM 1468 O O . ALA B 1 23 ? -2.408 2.695 -2.811 1 82.38 23 ALA B O 1
ATOM 1469 N N . ASN B 1 24 ? -2.146 0.783 -3.871 1 84.19 24 ASN B N 1
ATOM 1470 C CA . ASN B 1 24 ? -0.935 1.237 -4.543 1 84.19 24 ASN B CA 1
ATOM 1471 C C . ASN B 1 24 ? -1.216 2.42 -5.465 1 84.19 24 ASN B C 1
ATOM 1473 O O . ASN B 1 24 ? -0.468 3.4 -5.473 1 84.19 24 ASN B O 1
ATOM 1477 N N . LYS B 1 25 ? -2.293 2.264 -6.18 1 86.62 25 LYS B N 1
ATOM 1478 C CA . LYS B 1 25 ? -2.678 3.342 -7.086 1 86.62 25 LYS B CA 1
ATOM 1479 C C . LYS B 1 25 ? -3.045 4.605 -6.312 1 86.62 25 LYS B C 1
ATOM 1481 O O . LYS B 1 25 ? -2.695 5.715 -6.723 1 86.62 25 LYS B O 1
ATOM 1486 N N . THR B 1 26 ? -3.744 4.438 -5.277 1 90.25 26 THR B N 1
ATOM 1487 C CA . THR B 1 26 ? -4.109 5.57 -4.438 1 90.25 26 THR B CA 1
ATOM 1488 C C . THR B 1 26 ? -2.863 6.285 -3.922 1 90.25 26 THR B C 1
ATOM 1490 O O . THR B 1 26 ? -2.785 7.516 -3.965 1 90.25 26 THR B O 1
ATOM 1493 N N . GLY B 1 27 ? -1.934 5.473 -3.451 1 87.94 27 GLY B N 1
ATOM 1494 C CA . GLY B 1 27 ? -0.684 6.051 -2.986 1 87.94 27 GLY B CA 1
ATOM 1495 C C . GLY B 1 27 ? 0.046 6.832 -4.062 1 87.94 27 GLY B C 1
ATOM 1496 O O . GLY B 1 27 ? 0.575 7.914 -3.799 1 87.94 27 GLY B O 1
ATOM 1497 N N . LEU B 1 28 ? 0.04 6.289 -5.18 1 87 28 LEU B N 1
ATOM 1498 C CA . LEU B 1 28 ? 0.726 6.91 -6.305 1 87 28 LEU B CA 1
ATOM 1499 C C . LEU B 1 28 ? 0.054 8.219 -6.695 1 87 28 LEU B C 1
ATOM 1501 O O . LEU B 1 28 ? 0.729 9.234 -6.887 1 87 28 LEU B O 1
ATOM 1505 N N . VAL B 1 29 ? -1.181 8.188 -6.883 1 91.38 29 VAL B N 1
ATOM 1506 C CA . VAL B 1 29 ? -1.915 9.375 -7.312 1 91.38 29 VAL B CA 1
ATOM 1507 C C . VAL B 1 29 ? -1.851 10.445 -6.227 1 91.38 29 VAL B C 1
ATOM 1509 O O . VAL B 1 29 ? -1.688 11.633 -6.523 1 91.38 29 VAL B O 1
ATOM 1512 N N . TYR B 1 30 ? -1.947 10.023 -5.02 1 91.94 30 TYR B N 1
ATOM 1513 C CA . TYR B 1 30 ? -1.827 10.953 -3.904 1 91.94 30 TYR B CA 1
ATOM 1514 C C . TYR B 1 30 ? -0.466 11.641 -3.912 1 91.94 30 TYR B C 1
ATOM 1516 O O . TYR B 1 30 ? -0.377 12.859 -3.729 1 91.94 30 TYR B O 1
ATOM 1524 N N . SER B 1 31 ? 0.565 10.875 -4.105 1 91.25 31 SER B N 1
ATOM 1525 C CA . SER B 1 31 ? 1.909 11.438 -4.156 1 91.25 31 SER B CA 1
ATOM 1526 C C . SER B 1 31 ? 2.041 12.453 -5.293 1 91.25 31 SER B C 1
ATOM 1528 O O . SER B 1 31 ? 2.699 13.484 -5.137 1 91.25 31 SER B O 1
ATOM 1530 N N . ALA B 1 32 ? 1.42 12.156 -6.344 1 92.12 32 ALA B N 1
ATOM 1531 C CA . ALA B 1 32 ? 1.458 13.07 -7.484 1 92.12 32 ALA B CA 1
ATOM 1532 C C . ALA B 1 32 ? 0.766 14.391 -7.156 1 92.12 32 ALA B C 1
ATOM 1534 O O . ALA B 1 32 ? 1.245 15.461 -7.535 1 92.12 32 ALA B O 1
ATOM 1535 N N . VAL B 1 33 ? -0.292 14.305 -6.488 1 93.62 33 VAL B N 1
ATOM 1536 C CA . VAL B 1 33 ? -1.059 15.492 -6.117 1 93.62 33 VAL B CA 1
ATOM 1537 C C . VAL B 1 33 ? -0.292 16.297 -5.07 1 93.62 33 VAL B C 1
ATOM 1539 O O . VAL B 1 33 ? -0.362 17.531 -5.051 1 93.62 33 VAL B O 1
ATOM 1542 N N . CYS B 1 34 ? 0.511 15.602 -4.27 1 94.81 34 CYS B N 1
ATOM 1543 C CA . CYS B 1 34 ? 1.255 16.234 -3.182 1 94.81 34 CYS B CA 1
ATOM 1544 C C . CYS B 1 34 ? 2.549 16.844 -3.693 1 94.81 34 CYS B C 1
ATOM 1546 O O . CYS B 1 34 ? 3.1 17.75 -3.062 1 94.81 34 CYS B O 1
ATOM 1548 N N . LYS B 1 35 ? 2.994 16.438 -4.789 1 94.62 35 LYS B N 1
ATOM 1549 C CA . LYS B 1 35 ? 4.332 16.734 -5.281 1 94.62 35 LYS B CA 1
ATOM 1550 C C . LYS B 1 35 ? 4.57 18.234 -5.34 1 94.62 35 LYS B C 1
ATOM 1552 O O . LYS B 1 35 ? 5.578 18.734 -4.836 1 94.62 35 LYS B O 1
ATOM 1557 N N . PRO B 1 36 ? 3.691 19 -5.902 1 95.06 36 PRO B N 1
ATOM 1558 C CA . PRO B 1 36 ? 3.934 20.453 -5.973 1 95.06 36 PRO B CA 1
ATOM 1559 C C . PRO B 1 36 ? 4.086 21.094 -4.594 1 95.06 36 PRO B C 1
ATOM 1561 O O . PRO B 1 36 ? 4.934 21.969 -4.406 1 95.06 36 PRO B O 1
ATOM 1564 N N . LEU B 1 37 ? 3.277 20.641 -3.686 1 94.62 37 LEU B N 1
ATOM 1565 C CA . LEU B 1 37 ? 3.352 21.203 -2.338 1 94.62 37 LEU B CA 1
ATOM 1566 C C . LEU B 1 37 ? 4.633 20.766 -1.64 1 94.62 37 LEU B C 1
ATOM 1568 O O . LEU B 1 37 ? 5.297 21.562 -0.982 1 94.62 37 LEU B O 1
ATOM 1572 N N . CYS B 1 38 ? 5.02 19.531 -1.78 1 96.12 38 CYS B N 1
ATOM 1573 C CA . CYS B 1 38 ? 6.25 19.016 -1.199 1 96.12 38 CYS B CA 1
ATOM 1574 C C . CYS B 1 38 ? 7.465 19.75 -1.742 1 96.12 38 CYS B C 1
ATOM 1576 O O . CYS B 1 38 ? 8.383 20.094 -0.99 1 96.12 38 CYS B O 1
ATOM 1578 N N . GLN B 1 39 ? 7.43 20.047 -3.002 1 95.56 39 GLN B N 1
ATOM 1579 C CA . GLN B 1 39 ? 8.516 20.781 -3.639 1 95.56 39 GLN B CA 1
ATOM 1580 C C . GLN B 1 39 ? 8.586 22.203 -3.121 1 95.56 39 GLN B C 1
ATOM 1582 O O . GLN B 1 39 ? 9.672 22.703 -2.803 1 95.56 39 GLN B O 1
ATOM 1587 N N . LYS B 1 40 ? 7.48 22.781 -3.072 1 94 40 LYS B N 1
ATOM 1588 C CA . LYS B 1 40 ? 7.41 24.156 -2.564 1 94 40 LYS B CA 1
ATOM 1589 C C . LYS B 1 40 ? 7.969 24.25 -1.147 1 94 40 LYS B C 1
ATOM 1591 O O . LYS B 1 40 ? 8.641 25.219 -0.799 1 94 40 LYS B O 1
ATOM 1596 N N . LEU B 1 41 ? 7.781 23.188 -0.376 1 92.75 41 LEU B N 1
ATOM 1597 C CA . LEU B 1 41 ? 8.148 23.188 1.035 1 92.75 41 LEU B CA 1
ATOM 1598 C C . LEU B 1 41 ? 9.531 22.578 1.236 1 92.75 41 LEU B C 1
ATOM 1600 O O . LEU B 1 41 ? 10.055 22.562 2.352 1 92.75 41 LEU B O 1
ATOM 1604 N N . HIS B 1 42 ? 10.047 21.984 0.217 1 94.62 42 HIS B N 1
ATOM 1605 C CA . HIS B 1 42 ? 11.32 21.297 0.253 1 94.62 42 HIS B CA 1
ATOM 1606 C C . HIS B 1 42 ? 11.297 20.141 1.253 1 94.62 42 HIS B C 1
ATOM 1608 O O . HIS B 1 42 ? 12.211 20 2.064 1 94.62 42 HIS B O 1
ATOM 1614 N N . LEU B 1 43 ? 10.234 19.406 1.243 1 95.88 43 LEU B N 1
ATOM 1615 C CA . LEU B 1 43 ? 10.062 18.219 2.082 1 95.88 43 LEU B CA 1
ATOM 1616 C C . LEU B 1 43 ? 9.891 16.969 1.229 1 95.88 43 LEU B C 1
ATOM 1618 O O . LEU B 1 43 ? 9.195 17 0.214 1 95.88 43 LEU B O 1
ATOM 1622 N N . PRO B 1 44 ? 10.602 15.93 1.631 1 96.12 44 PRO B N 1
ATOM 1623 C CA . PRO B 1 44 ? 10.25 14.664 0.984 1 96.12 44 PRO B CA 1
ATOM 1624 C C . PRO B 1 44 ? 8.836 14.195 1.324 1 96.12 44 PRO B C 1
ATOM 1626 O O . PRO B 1 44 ? 8.266 14.641 2.324 1 96.12 44 PRO B O 1
ATOM 1629 N N . GLN B 1 45 ? 8.328 13.305 0.528 1 95 45 GLN B N 1
ATOM 1630 C CA . GLN B 1 45 ? 6.973 12.797 0.684 1 95 45 GLN B CA 1
ATOM 1631 C C . GLN B 1 45 ? 6.77 12.195 2.072 1 95 45 GLN B C 1
ATOM 1633 O O . GLN B 1 45 ? 5.758 12.461 2.727 1 95 45 GLN B O 1
ATOM 1638 N N . THR B 1 46 ? 7.727 11.422 2.527 1 95.44 46 THR B N 1
ATOM 1639 C CA . THR B 1 46 ? 7.582 10.742 3.807 1 95.44 46 THR B CA 1
ATOM 1640 C C . THR B 1 46 ? 7.508 11.742 4.953 1 95.44 46 THR B C 1
ATOM 1642 O O . THR B 1 46 ? 6.695 11.594 5.867 1 95.44 46 THR B O 1
ATOM 1645 N N . ALA B 1 47 ? 8.312 12.734 4.895 1 96.81 47 ALA B N 1
ATOM 1646 C CA . ALA B 1 47 ? 8.273 13.773 5.918 1 96.81 47 ALA B CA 1
ATOM 1647 C C . ALA B 1 47 ? 6.926 14.5 5.918 1 96.81 47 ALA B C 1
ATOM 1649 O O . ALA B 1 47 ? 6.344 14.742 6.977 1 96.81 47 ALA B O 1
ATOM 1650 N N . PHE B 1 48 ? 6.504 14.828 4.758 1 96.31 48 PHE B N 1
ATOM 1651 C CA . PHE B 1 48 ? 5.203 15.461 4.609 1 96.31 48 PHE B CA 1
ATOM 1652 C C . PHE B 1 48 ? 4.098 14.586 5.188 1 96.31 48 PHE B C 1
ATOM 1654 O O . PHE B 1 48 ? 3.242 15.07 5.934 1 96.31 48 PHE B O 1
ATOM 1661 N N . ASP B 1 49 ? 4.117 13.312 4.871 1 94.31 49 ASP B N 1
ATOM 1662 C CA . ASP B 1 49 ? 3.109 12.375 5.355 1 94.31 49 ASP B CA 1
ATOM 1663 C C . ASP B 1 49 ? 3.121 12.297 6.879 1 94.31 49 ASP B C 1
ATOM 1665 O O . ASP B 1 49 ? 2.064 12.211 7.512 1 94.31 49 ASP B O 1
ATOM 1669 N N . ILE B 1 50 ? 4.266 12.281 7.434 1 95.5 50 ILE B N 1
ATOM 1670 C CA . ILE B 1 50 ? 4.406 12.211 8.883 1 95.5 50 ILE B CA 1
ATOM 1671 C C . ILE B 1 50 ? 3.838 13.477 9.523 1 95.5 50 ILE B C 1
ATOM 1673 O O . ILE B 1 50 ? 3.086 13.398 10.492 1 95.5 50 ILE B O 1
ATOM 1677 N N . LEU B 1 51 ? 4.164 14.609 8.977 1 96.62 51 LEU B N 1
ATOM 1678 C CA . LEU B 1 51 ? 3.65 15.883 9.484 1 96.62 51 LEU B CA 1
ATOM 1679 C C . LEU B 1 51 ? 2.127 15.898 9.461 1 96.62 51 LEU B C 1
ATOM 1681 O O . LEU B 1 51 ? 1.487 16.25 10.453 1 96.62 51 LEU B O 1
ATOM 1685 N N . MET B 1 52 ? 1.625 15.492 8.344 1 95.31 52 MET B N 1
ATOM 1686 C CA . MET B 1 52 ? 0.174 15.484 8.188 1 95.31 52 MET B CA 1
ATOM 1687 C C . MET B 1 52 ? -0.471 14.477 9.125 1 95.31 52 MET B C 1
ATOM 1689 O O . MET B 1 52 ? -1.549 14.727 9.672 1 95.31 52 MET B O 1
ATOM 1693 N N . PHE B 1 53 ? 0.12 13.359 9.289 1 94.38 53 PHE B N 1
ATOM 1694 C CA . PHE B 1 53 ? -0.398 12.344 10.195 1 94.38 53 PHE B CA 1
ATOM 1695 C C . PHE B 1 53 ? -0.501 12.883 11.617 1 94.38 53 PHE B C 1
ATOM 1697 O O . PHE B 1 53 ? -1.547 12.766 12.258 1 94.38 53 PHE B O 1
ATOM 1704 N N . LEU B 1 54 ? 0.513 13.492 12.039 1 95.38 54 LEU B N 1
ATOM 1705 C CA . LEU B 1 54 ? 0.531 14.039 13.391 1 95.38 54 LEU B CA 1
ATOM 1706 C C . LEU B 1 54 ? -0.482 15.164 13.531 1 95.38 54 LEU B C 1
ATOM 1708 O O . LEU B 1 54 ? -1.17 15.266 14.555 1 95.38 54 LEU B O 1
ATOM 1712 N N . ALA B 1 55 ? -0.583 16 12.555 1 95.38 55 ALA B N 1
ATOM 1713 C CA . ALA B 1 55 ? -1.509 17.125 12.578 1 95.38 55 ALA B CA 1
ATOM 1714 C C . ALA B 1 55 ? -2.957 16.656 12.602 1 95.38 55 ALA B C 1
ATOM 1716 O O . ALA B 1 55 ? -3.793 17.219 13.312 1 95.38 55 ALA B O 1
ATOM 1717 N N . ASN B 1 56 ? -3.188 15.586 11.914 1 93.88 56 ASN B N 1
ATOM 1718 C CA . ASN B 1 56 ? -4.559 15.117 11.727 1 93.88 56 ASN B CA 1
ATOM 1719 C C . ASN B 1 56 ? -4.98 14.164 12.844 1 93.88 56 ASN B C 1
ATOM 1721 O O . ASN B 1 56 ? -6.164 13.867 12.992 1 93.88 56 ASN B O 1
ATOM 1725 N N . ASN B 1 57 ? -4.008 13.633 13.562 1 92.44 57 ASN B N 1
ATOM 1726 C CA . ASN B 1 57 ? -4.277 12.648 14.602 1 92.44 57 ASN B CA 1
ATOM 1727 C C . ASN B 1 57 ? -3.613 13.031 15.922 1 92.44 57 ASN B C 1
ATOM 1729 O O . ASN B 1 57 ? -2.635 12.406 16.328 1 92.44 57 ASN B O 1
ATOM 1733 N N . PRO B 1 58 ? -4.215 13.93 16.625 1 90.44 58 PRO B N 1
ATOM 1734 C CA . PRO B 1 58 ? -3.574 14.5 17.812 1 90.44 58 PRO B CA 1
ATOM 1735 C C . PRO B 1 58 ? -3.381 13.477 18.938 1 90.44 58 PRO B C 1
ATOM 1737 O O . PRO B 1 58 ? -2.602 13.703 19.859 1 90.44 58 PRO B O 1
ATOM 1740 N N . ASN B 1 59 ? -4.016 12.328 18.844 1 90.88 59 ASN B N 1
ATOM 1741 C CA . ASN B 1 59 ? -3.877 11.297 19.875 1 90.88 59 ASN B CA 1
ATOM 1742 C C . ASN B 1 59 ? -2.605 10.477 19.672 1 90.88 59 ASN B C 1
ATOM 1744 O O . ASN B 1 59 ? -2.189 9.742 20.562 1 90.88 59 ASN B O 1
ATOM 1748 N N . TYR B 1 60 ? -2.041 10.547 18.547 1 91.81 60 TYR B N 1
ATOM 1749 C CA . TYR B 1 60 ? -0.758 9.914 18.266 1 91.81 60 TYR B CA 1
ATOM 1750 C C . TYR B 1 60 ? 0.37 10.938 18.281 1 91.81 60 TYR B C 1
ATOM 1752 O O . TYR B 1 60 ? 0.397 11.867 17.469 1 91.81 60 TYR B O 1
ATOM 1760 N N . THR B 1 61 ? 1.314 10.727 19.234 1 94.12 61 THR B N 1
ATOM 1761 C CA . THR B 1 61 ? 2.25 11.828 19.438 1 94.12 61 THR B CA 1
ATOM 1762 C C . THR B 1 61 ? 3.689 11.32 19.422 1 94.12 61 THR B C 1
ATOM 1764 O O . THR B 1 61 ? 4.621 12.078 19.703 1 94.12 61 THR B O 1
ATOM 1767 N N . THR B 1 62 ? 3.926 10.016 19.109 1 94.75 62 THR B N 1
ATOM 1768 C CA . THR B 1 62 ? 5.285 9.5 19.188 1 94.75 62 THR B CA 1
ATOM 1769 C C . THR B 1 62 ? 5.707 8.883 17.859 1 94.75 62 THR B C 1
ATOM 1771 O O . THR B 1 62 ? 4.863 8.539 17.031 1 94.75 62 THR B O 1
ATOM 1774 N N . ALA B 1 63 ? 7.031 8.75 17.766 1 94.94 63 ALA B N 1
ATOM 1775 C CA . ALA B 1 63 ? 7.562 8.039 16.609 1 94.94 63 ALA B CA 1
ATOM 1776 C C . ALA B 1 63 ? 7.039 6.609 16.547 1 94.94 63 ALA B C 1
ATOM 1778 O O . ALA B 1 63 ? 6.758 6.086 15.469 1 94.94 63 ALA B O 1
ATOM 1779 N N . ARG B 1 64 ? 6.832 6.035 17.641 1 93.56 64 ARG B N 1
ATOM 1780 C CA . ARG B 1 64 ? 6.305 4.676 17.719 1 93.56 64 ARG B CA 1
ATOM 1781 C C . ARG B 1 64 ? 4.879 4.605 17.188 1 93.56 64 ARG B C 1
ATOM 1783 O O . ARG B 1 64 ? 4.527 3.67 16.469 1 93.56 64 ARG B O 1
ATOM 1790 N N . ASP B 1 65 ? 4.145 5.598 17.547 1 92.38 65 ASP B N 1
ATOM 1791 C CA . ASP B 1 65 ? 2.779 5.668 17.031 1 92.38 65 ASP B CA 1
ATOM 1792 C C . ASP B 1 65 ? 2.768 5.66 15.5 1 92.38 65 ASP B C 1
ATOM 1794 O O . ASP B 1 65 ? 1.962 4.957 14.883 1 92.38 65 ASP B O 1
ATOM 1798 N N . ILE B 1 66 ? 3.639 6.414 14.922 1 93.25 66 ILE B N 1
ATOM 1799 C CA . ILE B 1 66 ? 3.711 6.543 13.469 1 93.25 66 ILE B CA 1
ATOM 1800 C C . ILE B 1 66 ? 4.051 5.191 12.852 1 93.25 66 ILE B C 1
ATOM 1802 O O . ILE B 1 66 ? 3.395 4.75 11.906 1 93.25 66 ILE B O 1
ATOM 1806 N N . VAL B 1 67 ? 5.012 4.492 13.414 1 92.12 67 VAL B N 1
ATOM 1807 C CA . VAL B 1 67 ? 5.453 3.195 12.906 1 92.12 67 VAL B CA 1
ATOM 1808 C C . VAL B 1 67 ? 4.309 2.188 12.992 1 92.12 67 VAL B C 1
ATOM 1810 O O . VAL B 1 67 ? 3.998 1.506 12.016 1 92.12 67 VAL B O 1
ATOM 1813 N N . GLU B 1 68 ? 3.586 2.18 14.078 1 87.38 68 GLU B N 1
ATOM 1814 C CA . GLU B 1 68 ? 2.574 1.165 14.359 1 87.38 68 GLU B CA 1
ATOM 1815 C C . GLU B 1 68 ? 1.309 1.409 13.539 1 87.38 68 GLU B C 1
ATOM 1817 O O . GLU B 1 68 ? 0.673 0.463 13.07 1 87.38 68 GLU B O 1
ATOM 1822 N N . VAL B 1 69 ? 0.978 2.68 13.375 1 85.62 69 VAL B N 1
ATOM 1823 C CA . VAL B 1 69 ? -0.288 2.994 12.719 1 85.62 69 VAL B CA 1
ATOM 1824 C C . VAL B 1 69 ? -0.088 3.045 11.203 1 85.62 69 VAL B C 1
ATOM 1826 O O . VAL B 1 69 ? -0.92 2.543 10.445 1 85.62 69 VAL B O 1
ATOM 1829 N N . ARG B 1 70 ? 1.031 3.621 10.742 1 85.94 70 ARG B N 1
ATOM 1830 C CA . ARG B 1 70 ? 1.231 3.83 9.312 1 85.94 70 ARG B CA 1
ATOM 1831 C C . ARG B 1 70 ? 2.061 2.703 8.703 1 85.94 70 ARG B C 1
ATOM 1833 O O . ARG B 1 70 ? 2.178 2.6 7.48 1 85.94 70 ARG B O 1
ATOM 1840 N N . HIS B 1 71 ? 2.631 1.895 9.562 1 82.75 71 HIS B N 1
ATOM 1841 C CA . HIS B 1 71 ? 3.439 0.761 9.125 1 82.75 71 HIS B CA 1
ATOM 1842 C C . HIS B 1 71 ? 4.586 1.214 8.227 1 82.75 71 HIS B C 1
ATOM 1844 O O . HIS B 1 71 ? 4.812 0.633 7.164 1 82.75 71 HIS B O 1
ATOM 1850 N N . ILE B 1 72 ? 5.184 2.314 8.617 1 87.06 72 ILE B N 1
ATOM 1851 C CA . ILE B 1 72 ? 6.418 2.816 8.023 1 87.06 72 ILE B CA 1
ATOM 1852 C C . ILE B 1 72 ? 7.617 2.318 8.82 1 87.06 72 ILE B C 1
ATOM 1854 O O . ILE B 1 72 ? 7.566 2.236 10.047 1 87.06 72 ILE B O 1
ATOM 1858 N N . LYS B 1 73 ? 8.664 1.998 8.188 1 88.69 73 LYS B N 1
ATOM 1859 C CA . LYS B 1 73 ? 9.875 1.513 8.852 1 88.69 73 LYS B CA 1
ATOM 1860 C C . LYS B 1 73 ? 10.398 2.541 9.852 1 88.69 73 LYS B C 1
ATOM 1862 O O . LYS B 1 73 ? 10.453 3.734 9.555 1 88.69 73 LYS B O 1
ATOM 1867 N N . ALA B 1 74 ? 10.852 2.023 10.945 1 93.56 74 ALA B N 1
ATOM 1868 C CA . ALA B 1 74 ? 11.281 2.869 12.062 1 93.56 74 ALA B CA 1
ATOM 1869 C C . ALA B 1 74 ? 12.414 3.795 11.633 1 93.56 74 ALA B C 1
ATOM 1871 O O . ALA B 1 74 ? 12.445 4.969 12.016 1 93.56 74 ALA B O 1
ATOM 1872 N N . ASN B 1 75 ? 13.328 3.32 10.906 1 95.88 75 ASN B N 1
ATOM 1873 C CA . ASN B 1 75 ? 14.453 4.133 10.461 1 95.88 75 ASN B CA 1
ATOM 1874 C C . ASN B 1 75 ? 14 5.32 9.617 1 95.88 75 ASN B C 1
ATOM 1876 O O . ASN B 1 75 ? 14.5 6.434 9.781 1 95.88 75 ASN B O 1
ATOM 1880 N N . LEU B 1 76 ? 13.016 5.105 8.773 1 94.75 76 LEU B N 1
ATOM 1881 C CA . LEU B 1 76 ? 12.469 6.172 7.938 1 94.75 76 LEU B CA 1
ATOM 1882 C C . LEU B 1 76 ? 11.734 7.199 8.781 1 94.75 76 LEU B C 1
ATOM 1884 O O . LEU B 1 76 ? 11.82 8.406 8.531 1 94.75 76 LEU B O 1
ATOM 1888 N N . VAL B 1 77 ? 11.016 6.668 9.734 1 96.88 77 VAL B N 1
ATOM 1889 C CA . VAL B 1 77 ? 10.297 7.574 10.625 1 96.88 77 VAL B CA 1
ATOM 1890 C C . VAL B 1 77 ? 11.297 8.453 11.383 1 96.88 77 VAL B C 1
ATOM 1892 O O . VAL B 1 77 ? 11.141 9.672 11.438 1 96.88 77 VAL B O 1
ATOM 1895 N N . SER B 1 78 ? 12.297 7.867 11.859 1 97.12 78 SER B N 1
ATOM 1896 C CA . SER B 1 78 ? 13.289 8.602 12.641 1 97.12 78 SER B CA 1
ATOM 1897 C C . SER B 1 78 ? 13.961 9.688 11.812 1 97.12 78 SER B C 1
ATOM 1899 O O . SER B 1 78 ? 14.023 10.844 12.234 1 97.12 78 SER B O 1
ATOM 1901 N N . VAL B 1 79 ? 14.406 9.328 10.641 1 97.75 79 VAL B N 1
ATOM 1902 C CA . VAL B 1 79 ? 15.141 10.25 9.789 1 97.75 79 VAL B CA 1
ATOM 1903 C C . VAL B 1 79 ? 14.234 11.414 9.375 1 97.75 79 VAL B C 1
ATOM 1905 O O . VAL B 1 79 ? 14.672 12.562 9.352 1 97.75 79 VAL B O 1
ATOM 1908 N N . ASN B 1 80 ? 13.047 11.117 9.109 1 97.88 80 ASN B N 1
ATOM 1909 C CA . ASN B 1 80 ? 12.156 12.156 8.625 1 97.88 80 ASN B CA 1
ATOM 1910 C C . ASN B 1 80 ? 11.625 13.023 9.766 1 97.88 80 ASN B C 1
ATOM 1912 O O . ASN B 1 80 ? 11.383 14.219 9.586 1 97.88 80 ASN B O 1
ATOM 1916 N N . VAL B 1 81 ? 11.461 12.422 10.906 1 97.94 81 VAL B N 1
ATOM 1917 C CA . VAL B 1 81 ? 11.133 13.211 12.086 1 97.94 81 VAL B CA 1
ATOM 1918 C C . VAL B 1 81 ? 12.273 14.18 12.391 1 97.94 81 VAL B C 1
ATOM 1920 O O . VAL B 1 81 ? 12.039 15.359 12.664 1 97.94 81 VAL B O 1
ATOM 1923 N N . ASP B 1 82 ? 13.469 13.68 12.375 1 97.81 82 ASP B N 1
ATOM 1924 C CA . ASP B 1 82 ? 14.641 14.531 12.594 1 97.81 82 ASP B CA 1
ATOM 1925 C C . ASP B 1 82 ? 14.664 15.695 11.609 1 97.81 82 ASP B C 1
ATOM 1927 O O . ASP B 1 82 ? 14.945 16.828 11.992 1 97.81 82 ASP B O 1
ATOM 1931 N N . LYS B 1 83 ? 14.367 15.391 10.438 1 97.75 83 LYS B N 1
ATOM 1932 C CA . LYS B 1 83 ? 14.328 16.438 9.406 1 97.75 83 LYS B CA 1
ATOM 1933 C C . LYS B 1 83 ? 13.273 17.484 9.734 1 97.75 83 LYS B C 1
ATOM 1935 O O . LYS B 1 83 ? 13.539 18.688 9.633 1 97.75 83 LYS B O 1
ATOM 1940 N N . LEU B 1 84 ? 12.141 17.094 10.117 1 98.12 84 LEU B N 1
ATOM 1941 C CA . LEU B 1 84 ? 11.047 18 10.43 1 98.12 84 LEU B CA 1
ATOM 1942 C C . LEU B 1 84 ? 11.383 18.859 11.641 1 98.12 84 LEU B C 1
ATOM 1944 O O . LEU B 1 84 ? 11.008 20.031 11.695 1 98.12 84 LEU B O 1
ATOM 1948 N N . VAL B 1 85 ? 12.062 18.266 12.562 1 97.94 85 VAL B N 1
ATOM 1949 C CA . VAL B 1 85 ? 12.492 19.016 13.75 1 97.94 85 VAL B CA 1
ATOM 1950 C C . VAL B 1 85 ? 13.555 20.031 13.359 1 97.94 85 VAL B C 1
ATOM 1952 O O . VAL B 1 85 ? 13.477 21.203 13.758 1 97.94 85 VAL B O 1
ATOM 1955 N N . GLN B 1 86 ? 14.492 19.609 12.609 1 97.38 86 GLN B N 1
ATOM 1956 C CA . GLN B 1 86 ? 15.562 20.5 12.156 1 97.38 86 GLN B CA 1
ATOM 1957 C C . GLN B 1 86 ? 15.008 21.672 11.367 1 97.38 86 GLN B C 1
ATOM 1959 O O . GLN B 1 86 ? 15.5 22.797 11.492 1 97.38 86 GLN B O 1
ATOM 1964 N N . GLU B 1 87 ? 13.984 21.438 10.578 1 96.56 87 GLU B N 1
ATOM 1965 C CA . GLU B 1 87 ? 13.391 22.484 9.75 1 96.56 87 GLU B CA 1
ATOM 1966 C C . GLU B 1 87 ? 12.414 23.344 10.547 1 96.56 87 GLU B C 1
ATOM 1968 O O . GLU B 1 87 ? 11.891 24.328 10.039 1 96.56 87 GLU B O 1
ATOM 1973 N N . GLY B 1 88 ? 12.133 22.906 11.758 1 97.19 88 GLY B N 1
ATOM 1974 C CA . GLY B 1 88 ? 11.336 23.719 12.672 1 97.19 88 GLY B CA 1
ATOM 1975 C C . GLY B 1 88 ? 9.852 23.453 12.57 1 97.19 88 GLY B C 1
ATOM 1976 O O . GLY B 1 88 ? 9.031 24.219 13.086 1 97.19 88 GLY B O 1
ATOM 1977 N N . PHE B 1 89 ? 9.422 22.359 11.914 1 97.88 89 PHE B N 1
ATOM 1978 C CA . PHE B 1 89 ? 8.008 22.047 11.758 1 97.88 89 PHE B CA 1
ATOM 1979 C C . PHE B 1 89 ? 7.508 21.203 12.922 1 97.88 89 PHE B C 1
ATOM 1981 O O . PHE B 1 89 ? 6.309 21.203 13.227 1 97.88 89 PHE B O 1
ATOM 1988 N N . LEU B 1 90 ? 8.414 20.469 13.539 1 98.12 90 LEU B N 1
ATOM 1989 C CA . LEU B 1 90 ? 8.109 19.672 14.719 1 98.12 90 LEU B CA 1
ATOM 1990 C C . LEU B 1 90 ? 9.023 20.062 15.883 1 98.12 90 LEU B C 1
ATOM 1992 O O . LEU B 1 90 ? 10.109 20.609 15.672 1 98.12 90 LEU B O 1
ATOM 1996 N N . GLU B 1 91 ? 8.562 19.812 17.016 1 97.75 91 GLU B N 1
ATOM 1997 C CA . GLU B 1 91 ? 9.391 19.875 18.203 1 97.75 91 GLU B CA 1
ATOM 1998 C C . GLU B 1 91 ? 9.234 18.625 19.062 1 97.75 91 GLU B C 1
ATOM 2000 O O . GLU B 1 91 ? 8.172 18 19.062 1 97.75 91 GLU B O 1
ATOM 2005 N N . ARG B 1 92 ? 10.297 18.234 19.719 1 96.06 92 ARG B N 1
ATOM 2006 C CA . ARG B 1 92 ? 10.281 17.141 20.672 1 96.06 92 ARG B CA 1
ATOM 2007 C C . ARG B 1 92 ? 10.016 17.641 22.094 1 96.06 92 ARG B C 1
ATOM 2009 O O . ARG B 1 92 ? 10.633 18.609 22.547 1 96.06 92 ARG B O 1
ATOM 2016 N N . ARG B 1 93 ? 9.023 17.016 22.641 1 94.38 93 ARG B N 1
ATOM 2017 C CA . ARG B 1 93 ? 8.672 17.375 24 1 94.38 93 ARG B CA 1
ATOM 2018 C C . ARG B 1 93 ? 8.859 16.188 24.953 1 94.38 93 ARG B C 1
ATOM 2020 O O . ARG B 1 93 ? 8.289 15.109 24.734 1 94.38 93 ARG B O 1
ATOM 2027 N N . PRO B 1 94 ? 9.672 16.422 25.953 1 89.44 94 PRO B N 1
ATOM 2028 C CA . PRO B 1 94 ? 9.805 15.328 26.922 1 89.44 94 PRO B CA 1
ATOM 2029 C C . PRO B 1 94 ? 8.508 15.055 27.688 1 89.44 94 PRO B C 1
ATOM 2031 O O . PRO B 1 94 ? 7.742 15.977 27.953 1 89.44 94 PRO B O 1
ATOM 2034 N N . VAL B 1 95 ? 8.219 13.758 27.828 1 84.19 95 VAL B N 1
ATOM 2035 C CA . VAL B 1 95 ? 7.047 13.383 28.609 1 84.19 95 VAL B CA 1
ATOM 2036 C C . VAL B 1 95 ? 7.406 13.367 30.094 1 84.19 95 VAL B C 1
ATOM 2038 O O . VAL B 1 95 ? 8.344 12.688 30.5 1 84.19 95 VAL B O 1
ATOM 2041 N N . PRO B 1 96 ? 6.633 14.227 30.781 1 81.25 96 PRO B N 1
ATOM 2042 C CA . PRO B 1 96 ? 6.922 14.227 32.219 1 81.25 96 PRO B CA 1
ATOM 2043 C C . PRO B 1 96 ? 6.793 12.844 32.844 1 81.25 96 PRO B C 1
ATOM 2045 O O . PRO B 1 96 ? 5.793 12.148 32.625 1 81.25 96 PRO B O 1
ATOM 2048 N N . GLY B 1 97 ? 7.805 12.359 33.562 1 82.12 97 GLY B N 1
ATOM 2049 C CA . GLY B 1 97 ? 7.746 11.094 34.25 1 82.12 97 GLY B CA 1
ATOM 2050 C C . GLY B 1 97 ? 8.273 9.93 33.438 1 82.12 97 GLY B C 1
ATOM 2051 O O . GLY B 1 97 ? 8.406 8.812 33.969 1 82.12 97 GLY B O 1
ATOM 2052 N N . ASP B 1 98 ? 8.312 10.148 32.219 1 77.56 98 ASP B N 1
ATOM 2053 C CA . ASP B 1 98 ? 8.867 9.102 31.375 1 77.56 98 ASP B CA 1
ATOM 2054 C C . ASP B 1 98 ? 9.977 9.656 30.484 1 77.56 98 ASP B C 1
ATOM 2056 O O . ASP B 1 98 ? 9.719 10.117 29.359 1 77.56 98 ASP B O 1
ATOM 2060 N N . ARG B 1 99 ? 11.195 9.586 31 1 74 99 ARG B N 1
ATOM 2061 C CA . ARG B 1 99 ? 12.352 10.18 30.344 1 74 99 ARG B CA 1
ATOM 2062 C C . ARG B 1 99 ? 12.617 9.5 29 1 74 99 ARG B C 1
ATOM 2064 O O . ARG B 1 99 ? 13.281 10.062 28.125 1 74 99 ARG B O 1
ATOM 2071 N N . ARG B 1 100 ? 11.922 8.383 28.781 1 75.31 100 ARG B N 1
ATOM 2072 C CA . ARG B 1 100 ? 12.219 7.625 27.578 1 75.31 100 ARG B CA 1
ATOM 2073 C C . ARG B 1 100 ? 11.219 7.941 26.469 1 75.31 100 ARG B C 1
ATOM 2075 O O . ARG B 1 100 ? 11.469 7.641 25.297 1 75.31 100 ARG B O 1
ATOM 2082 N N . LYS B 1 101 ? 10.242 8.594 26.984 1 83.75 101 LYS B N 1
ATOM 2083 C CA . LYS B 1 101 ? 9.211 8.883 25.984 1 83.75 101 LYS B CA 1
ATOM 2084 C C . LYS B 1 101 ? 9.289 10.328 25.516 1 83.75 101 LYS B C 1
ATOM 2086 O O . LYS B 1 101 ? 9.5 11.242 26.328 1 83.75 101 LYS B O 1
ATOM 2091 N N . THR B 1 102 ? 9.398 10.484 24.281 1 91.94 102 THR B N 1
ATOM 2092 C CA . THR B 1 102 ? 9.406 11.805 23.656 1 91.94 102 THR B CA 1
ATOM 2093 C C . THR B 1 102 ? 8.172 11.992 22.781 1 91.94 102 THR B C 1
ATOM 2095 O O . THR B 1 102 ? 7.836 11.125 21.969 1 91.94 102 THR B O 1
ATOM 2098 N N . GLU B 1 103 ? 7.52 13.133 23.047 1 95.62 103 GLU B N 1
ATOM 2099 C CA . GLU B 1 103 ? 6.359 13.461 22.219 1 95.62 103 GLU B CA 1
ATOM 2100 C C . GLU B 1 103 ? 6.738 14.406 21.078 1 95.62 103 GLU B C 1
ATOM 2102 O O . GLU B 1 103 ? 7.652 15.219 21.219 1 95.62 103 GLU B O 1
ATOM 2107 N N . LEU B 1 104 ? 6.055 14.227 20.031 1 97.5 104 LEU B N 1
ATOM 2108 C CA . LEU B 1 104 ? 6.215 15.086 18.875 1 97.5 104 LEU B CA 1
ATOM 2109 C C . LEU B 1 104 ? 5.035 16.047 18.734 1 97.5 104 LEU B C 1
ATOM 2111 O O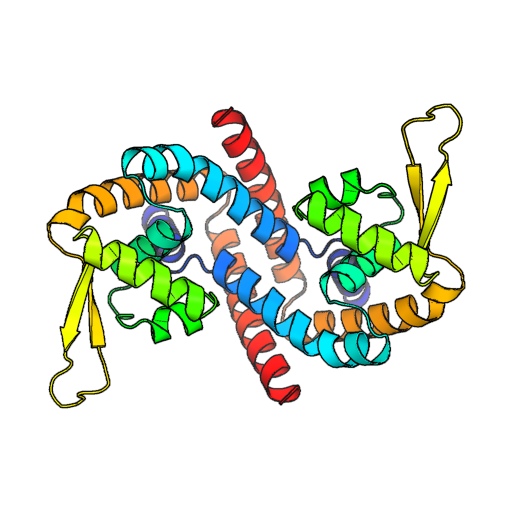 . LEU B 1 104 ? 3.879 15.633 18.844 1 97.5 104 LEU B O 1
ATOM 2115 N N . ALA B 1 105 ? 5.355 17.328 18.609 1 96.88 105 ALA B N 1
ATOM 2116 C CA . ALA B 1 105 ? 4.301 18.328 18.453 1 96.88 105 ALA B CA 1
ATOM 2117 C C . ALA B 1 105 ? 4.59 19.25 17.266 1 96.88 105 ALA B C 1
ATOM 2119 O O . ALA B 1 105 ? 5.734 19.656 17.047 1 96.88 105 ALA B O 1
ATOM 2120 N N . CYS B 1 106 ? 3.477 19.578 16.578 1 97.5 106 CYS B N 1
ATOM 2121 C CA . CYS B 1 106 ? 3.611 20.547 15.492 1 97.5 106 CYS B CA 1
ATOM 2122 C C . CYS B 1 106 ? 3.861 21.938 16.031 1 97.5 106 CYS B C 1
ATOM 2124 O O . CYS B 1 106 ? 3.258 22.344 17.031 1 97.5 106 CYS B O 1
ATOM 2126 N N . THR B 1 107 ? 4.738 22.656 15.328 1 97.69 107 THR B N 1
ATOM 2127 C CA . THR B 1 107 ? 5.027 24.016 15.734 1 97.69 107 THR B CA 1
ATOM 2128 C C . THR B 1 107 ? 4.102 25 15.023 1 97.69 107 THR B C 1
ATOM 2130 O O . THR B 1 107 ? 3.328 24.609 14.141 1 97.69 107 THR B O 1
ATOM 2133 N N . GLU B 1 108 ? 4.195 26.328 15.453 1 97.19 108 GLU B N 1
ATOM 2134 C CA . GLU B 1 108 ? 3.453 27.391 14.773 1 97.19 108 GLU B CA 1
ATOM 2135 C C . GLU B 1 108 ? 3.871 27.516 13.312 1 97.19 108 GLU B C 1
ATOM 2137 O O . GLU B 1 108 ? 3.045 27.812 12.445 1 97.19 108 GLU B O 1
ATOM 2142 N N . LYS B 1 109 ? 5.113 27.234 13.07 1 96.12 109 LYS B N 1
ATOM 2143 C CA . LYS B 1 109 ? 5.656 27.297 11.719 1 96.12 109 LYS B CA 1
ATOM 2144 C C . LYS B 1 109 ? 4.98 26.297 10.797 1 96.12 109 LYS B C 1
ATOM 2146 O O . LYS B 1 109 ? 4.871 26.516 9.594 1 96.12 109 LYS B O 1
ATOM 2151 N N . ALA B 1 110 ? 4.484 25.234 11.367 1 97.44 110 ALA B N 1
ATOM 2152 C CA . ALA B 1 110 ? 3.912 24.141 10.586 1 97.44 110 ALA B CA 1
ATOM 2153 C C . ALA B 1 110 ? 2.467 24.453 10.195 1 97.44 110 ALA B C 1
ATOM 2155 O O . ALA B 1 110 ? 1.901 23.781 9.32 1 97.44 110 ALA B O 1
ATOM 2156 N N . GLN B 1 111 ? 1.871 25.438 10.812 1 97.19 111 GLN B N 1
ATOM 2157 C CA . GL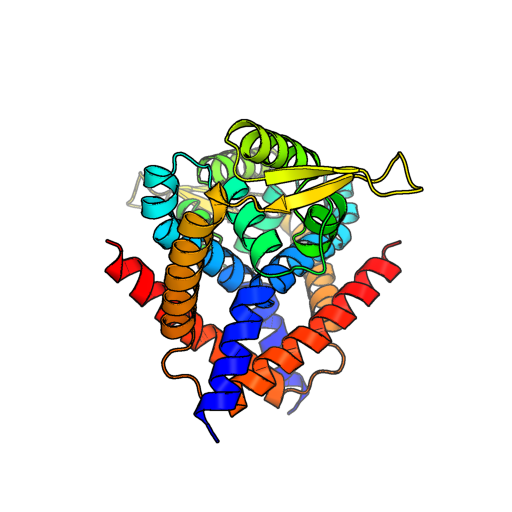N B 1 111 ? 0.429 25.625 10.703 1 97.19 111 GLN B CA 1
ATOM 2158 C C . GLN B 1 111 ? 0.03 25.984 9.273 1 97.19 111 GLN B C 1
ATOM 2160 O O . GLN B 1 111 ? -0.987 25.5 8.766 1 97.19 111 GLN B O 1
ATOM 2165 N N . SER B 1 112 ? 0.805 26.828 8.656 1 95.25 112 SER B N 1
ATOM 2166 C CA . SER B 1 112 ? 0.497 27.203 7.277 1 95.25 112 SER B CA 1
ATOM 2167 C C . SER B 1 112 ? 0.568 26 6.348 1 95.25 112 SER B C 1
ATOM 2169 O O . SER B 1 112 ? -0.269 25.844 5.457 1 95.25 112 SER B O 1
ATOM 2171 N N . ILE B 1 113 ? 1.513 25.109 6.582 1 95.5 113 ILE B N 1
ATOM 2172 C CA . ILE B 1 113 ? 1.69 23.906 5.777 1 95.5 113 ILE B CA 1
ATOM 2173 C C . ILE B 1 113 ? 0.539 22.938 6.039 1 95.5 113 ILE B C 1
ATOM 2175 O O . ILE B 1 113 ? -0.003 22.344 5.105 1 95.5 113 ILE B O 1
ATOM 2179 N N . ILE B 1 114 ? 0.191 22.859 7.262 1 96.5 114 ILE B N 1
ATOM 2180 C CA . ILE B 1 114 ? -0.882 21.953 7.672 1 96.5 114 ILE B CA 1
ATOM 2181 C C . ILE B 1 114 ? -2.195 22.391 7.023 1 96.5 114 ILE B C 1
ATOM 2183 O O . ILE B 1 114 ? -2.945 21.562 6.508 1 96.5 114 ILE B O 1
ATOM 2187 N N . GLU B 1 115 ? -2.396 23.672 6.965 1 96.62 115 GLU B N 1
ATOM 2188 C CA . GLU B 1 115 ? -3.619 24.203 6.355 1 96.62 115 GLU B CA 1
ATOM 2189 C C . GLU B 1 115 ? -3.65 23.922 4.855 1 96.62 115 GLU B C 1
ATOM 2191 O O . GLU B 1 115 ? -4.672 23.484 4.32 1 96.62 115 GLU B O 1
ATOM 2196 N N . GLN B 1 116 ? -2.578 24.125 4.23 1 95.88 116 GLN B N 1
ATOM 2197 C CA . GLN B 1 116 ? -2.484 23.844 2.803 1 95.88 116 GLN B CA 1
ATOM 2198 C C . GLN B 1 116 ? -2.627 22.344 2.525 1 95.88 116 GLN B C 1
ATOM 2200 O O . GLN B 1 116 ? -3.32 21.953 1.587 1 95.88 116 GLN B O 1
ATOM 2205 N N . GLY B 1 117 ? -1.99 21.594 3.369 1 95.38 117 GLY B N 1
ATOM 2206 C CA . GLY B 1 117 ? -2.078 20.141 3.236 1 95.38 117 GLY B CA 1
ATOM 2207 C C . GLY B 1 117 ? -3.486 19.609 3.422 1 95.38 117 GLY B C 1
ATOM 2208 O O . GLY B 1 117 ? -3.936 18.75 2.664 1 95.38 117 GLY B O 1
ATOM 2209 N N . ARG B 1 118 ? -4.168 20.172 4.383 1 94.12 118 ARG B N 1
ATOM 2210 C CA . ARG B 1 118 ? -5.535 19.734 4.648 1 94.12 118 ARG B CA 1
ATOM 2211 C C . ARG B 1 118 ? -6.461 20.109 3.494 1 94.12 118 ARG B C 1
ATOM 2213 O O . ARG B 1 118 ? -7.344 19.328 3.125 1 94.12 118 ARG B O 1
ATOM 2220 N N . ARG B 1 119 ? -6.254 21.281 2.922 1 94.69 119 ARG B N 1
ATOM 2221 C CA . ARG B 1 119 ? -7.047 2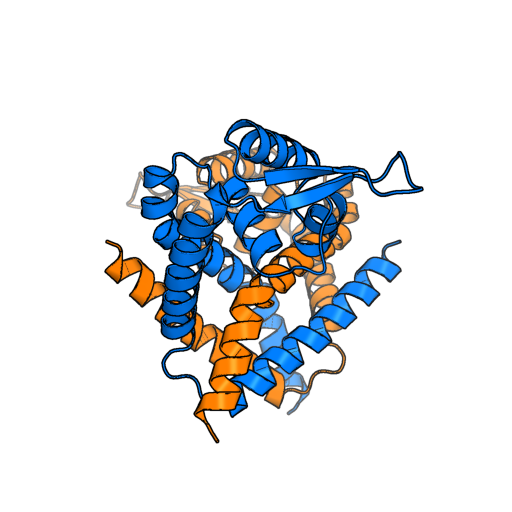1.672 1.764 1 94.69 119 ARG B CA 1
ATOM 2222 C C . ARG B 1 119 ? -6.812 20.734 0.589 1 94.69 119 ARG B C 1
ATOM 2224 O O . ARG B 1 119 ? -7.762 20.328 -0.08 1 94.69 119 ARG B O 1
ATOM 2231 N N . MET B 1 120 ? -5.602 20.438 0.383 1 93.81 120 MET B N 1
ATOM 2232 C CA . MET B 1 120 ? -5.238 19.5 -0.681 1 93.81 120 MET B CA 1
ATOM 2233 C C . MET B 1 120 ? -5.848 18.125 -0.43 1 93.81 120 MET B C 1
ATOM 2235 O O . MET B 1 120 ? -6.422 17.531 -1.338 1 93.81 120 MET B O 1
ATOM 2239 N N . GLN B 1 121 ? -5.746 17.656 0.778 1 93.31 121 GLN B N 1
ATOM 2240 C CA . GLN B 1 121 ? -6.301 16.359 1.145 1 93.31 121 GLN B CA 1
ATOM 2241 C C . GLN B 1 121 ? -7.816 16.344 0.967 1 93.31 121 GLN B C 1
ATOM 2243 O O . GLN B 1 121 ? -8.367 15.391 0.416 1 93.31 121 GLN B O 1
ATOM 2248 N N . ASP B 1 122 ? -8.469 17.391 1.423 1 93.12 122 ASP B N 1
ATOM 2249 C CA . ASP B 1 122 ? -9.922 17.484 1.306 1 93.12 122 ASP B CA 1
ATOM 2250 C C . ASP B 1 122 ? -10.352 17.453 -0.157 1 93.12 122 ASP B C 1
ATOM 2252 O O . ASP B 1 122 ? -11.336 16.797 -0.504 1 93.12 122 ASP B O 1
ATOM 2256 N N . ASP B 1 123 ? -9.648 18.156 -0.953 1 93.56 123 ASP B N 1
ATOM 2257 C CA . ASP B 1 123 ? -9.945 18.156 -2.381 1 93.56 123 ASP B CA 1
ATOM 2258 C C . ASP B 1 123 ? -9.734 16.781 -2.988 1 93.56 123 ASP B C 1
ATOM 2260 O O . ASP B 1 123 ? -10.555 16.312 -3.781 1 93.56 123 ASP B O 1
ATOM 2264 N N . PHE B 1 124 ? -8.648 16.125 -2.65 1 93.38 124 PHE B N 1
ATOM 2265 C CA . PHE B 1 124 ? -8.344 14.781 -3.131 1 93.38 124 PHE B CA 1
ATOM 2266 C C . PHE B 1 124 ? -9.438 13.797 -2.736 1 93.38 124 PHE B C 1
ATOM 2268 O O . PHE B 1 124 ? -9.922 13.031 -3.572 1 93.38 124 PHE B O 1
ATOM 2275 N N . ILE B 1 125 ? -9.859 13.883 -1.481 1 93 125 ILE B N 1
ATOM 2276 C CA . ILE B 1 125 ? -10.867 12.977 -0.951 1 93 125 ILE B CA 1
ATOM 2277 C C . ILE B 1 125 ? -12.203 13.211 -1.655 1 93 125 ILE B C 1
ATOM 2279 O O . ILE B 1 125 ? -12.891 12.266 -2.043 1 93 125 ILE B O 1
ATOM 2283 N N . ARG B 1 126 ? -12.508 14.445 -1.8 1 92.94 126 ARG B N 1
ATOM 2284 C CA . ARG B 1 126 ? -13.75 14.789 -2.482 1 92.94 126 ARG B CA 1
ATOM 2285 C C . ARG B 1 126 ? -13.773 14.219 -3.895 1 92.94 126 ARG B C 1
ATOM 2287 O O . ARG B 1 126 ? -14.766 13.617 -4.309 1 92.94 126 ARG B O 1
ATOM 2294 N N . ARG B 1 127 ? -12.719 14.359 -4.578 1 94.25 127 ARG B N 1
ATOM 2295 C CA . ARG B 1 127 ? -12.625 13.852 -5.945 1 94.25 127 ARG B CA 1
ATOM 2296 C C . ARG B 1 127 ? -12.609 12.328 -5.965 1 94.25 127 ARG B C 1
ATOM 2298 O O . ARG B 1 127 ? -13.203 11.711 -6.844 1 94.25 127 ARG B O 1
ATOM 2305 N N . LEU B 1 128 ? -11.961 11.703 -5.012 1 93.56 128 LEU B N 1
ATOM 2306 C CA . LEU B 1 128 ? -11.867 10.25 -4.91 1 93.56 128 LEU B CA 1
ATOM 2307 C C . LEU B 1 128 ? -13.242 9.633 -4.695 1 93.56 128 LEU B C 1
ATOM 2309 O O . LEU B 1 128 ? -13.555 8.578 -5.262 1 93.56 128 LEU B O 1
ATOM 2313 N N . MET B 1 129 ? -14.094 10.32 -3.949 1 93.5 129 MET B N 1
ATOM 2314 C CA . MET B 1 129 ? -15.383 9.758 -3.555 1 93.5 129 MET B CA 1
ATOM 2315 C C . MET B 1 129 ? -16.5 10.25 -4.473 1 93.5 129 MET B C 1
ATOM 2317 O O . MET B 1 129 ? -17.672 9.93 -4.254 1 93.5 129 MET B O 1
ATOM 2321 N N . ALA B 1 130 ? -16.125 11.016 -5.434 1 94.75 130 ALA B N 1
ATOM 2322 C CA . ALA B 1 130 ? -17.125 11.578 -6.34 1 94.75 130 ALA B CA 1
ATOM 2323 C C . ALA B 1 130 ? -18 10.484 -6.941 1 94.75 130 ALA B C 1
ATOM 2325 O O . ALA B 1 130 ? -17.5 9.438 -7.359 1 94.75 130 ALA B O 1
ATOM 2326 N N . GLY B 1 131 ? -19.312 10.688 -6.871 1 95.12 131 GLY B N 1
ATOM 2327 C CA . GLY B 1 131 ? -20.266 9.781 -7.516 1 95.12 131 GLY B CA 1
ATOM 2328 C C . GLY B 1 131 ? -20.656 8.609 -6.637 1 95.12 131 GLY B C 1
ATOM 2329 O O . GLY B 1 131 ? -21.5 7.801 -7.02 1 95.12 131 GLY B O 1
ATOM 2330 N N . LEU B 1 132 ? -20.078 8.508 -5.441 1 94.69 132 LEU B N 1
ATOM 2331 C CA . LEU B 1 132 ? -20.406 7.402 -4.551 1 94.69 132 LEU B CA 1
ATOM 2332 C C . LEU B 1 132 ? -21.5 7.797 -3.57 1 94.69 132 LEU B C 1
ATOM 2334 O O . LEU B 1 132 ? -21.469 8.883 -2.988 1 94.69 132 LEU B O 1
ATOM 2338 N N . GLU B 1 133 ? -22.438 6.926 -3.416 1 94.38 133 GLU B N 1
ATOM 2339 C CA . GLU B 1 133 ? -23.5 7.113 -2.434 1 94.38 133 GLU B CA 1
ATOM 2340 C C . GLU B 1 133 ? -22.984 6.898 -1.014 1 94.38 133 GLU B C 1
ATOM 2342 O O . GLU B 1 133 ? -22.156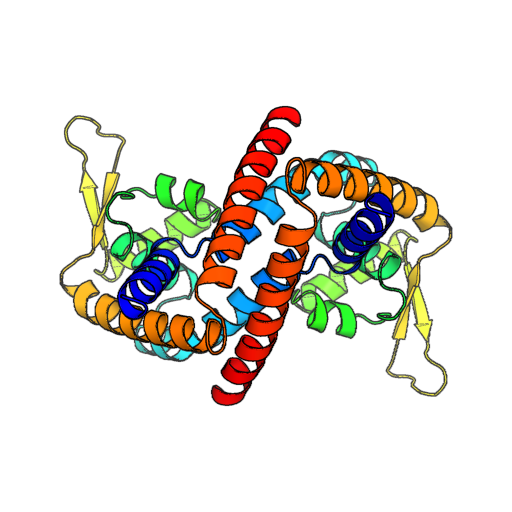 6.023 -0.778 1 94.38 133 GLU B O 1
ATOM 2347 N N . GLU B 1 134 ? -23.641 7.586 -0.128 1 91.38 134 GLU B N 1
ATOM 2348 C CA . GLU B 1 134 ? -23.25 7.516 1.273 1 91.38 134 GLU B CA 1
ATOM 2349 C C . GLU B 1 134 ? -23.438 6.105 1.83 1 91.38 134 GLU B C 1
ATOM 2351 O O . GLU B 1 134 ? -22.594 5.605 2.572 1 91.38 134 GLU B O 1
ATOM 2356 N N . GLU B 1 135 ? -24.469 5.5 1.449 1 93.25 135 GLU B N 1
ATOM 2357 C CA . GLU B 1 135 ? -24.766 4.164 1.956 1 93.25 135 GLU B CA 1
ATOM 2358 C C . GLU B 1 135 ? -23.734 3.15 1.493 1 93.25 135 GLU B C 1
ATOM 2360 O O . GLU B 1 135 ? -23.328 2.271 2.26 1 93.25 135 GLU B O 1
ATOM 2365 N N . LYS B 1 136 ? -23.297 3.287 0.318 1 94.44 136 LYS B N 1
ATOM 2366 C CA . LYS B 1 136 ? -22.281 2.385 -0.206 1 94.44 136 LYS B CA 1
ATOM 2367 C C . LYS B 1 136 ? -20.938 2.617 0.479 1 94.44 136 LYS B C 1
ATOM 2369 O O . LYS B 1 136 ? -20.203 1.667 0.74 1 94.44 136 LYS B O 1
ATOM 2374 N N . LEU B 1 137 ? -20.719 3.846 0.806 1 92.44 137 LEU B N 1
ATOM 2375 C CA . LEU B 1 137 ? -19.484 4.172 1.506 1 92.44 137 LEU B CA 1
ATOM 2376 C C . LEU B 1 137 ? -19.484 3.59 2.916 1 92.44 137 LEU B C 1
ATOM 2378 O O . LEU B 1 137 ? -18.469 3.098 3.391 1 92.44 137 LEU B O 1
ATOM 2382 N N . GLU B 1 138 ? -20.609 3.643 3.494 1 91.69 138 GLU B N 1
ATOM 2383 C CA . GLU B 1 138 ? -20.734 3.064 4.828 1 91.69 138 GLU B CA 1
ATOM 2384 C C . GLU B 1 138 ? -20.438 1.566 4.809 1 91.69 138 GLU B C 1
ATOM 2386 O O . GLU B 1 138 ? -19.734 1.055 5.676 1 91.69 138 GLU B O 1
ATOM 2391 N N . ILE B 1 139 ? -20.938 0.917 3.857 1 93.81 139 ILE B N 1
ATOM 2392 C CA . ILE B 1 139 ? -20.719 -0.515 3.711 1 93.81 139 ILE B CA 1
ATOM 2393 C C . ILE B 1 139 ? -19.234 -0.771 3.418 1 93.81 139 ILE B C 1
ATOM 2395 O O . ILE B 1 139 ? -18.641 -1.711 3.955 1 93.81 139 ILE B O 1
ATOM 2399 N N . PHE B 1 140 ? -18.719 0.077 2.596 1 92.62 140 PHE B N 1
ATOM 2400 C CA . PHE B 1 140 ? -17.297 -0.012 2.258 1 92.62 140 PHE B CA 1
ATOM 2401 C C . PHE B 1 140 ? -16.438 0.011 3.518 1 92.62 140 PHE B C 1
ATOM 2403 O O . PHE B 1 140 ? -15.586 -0.855 3.707 1 92.62 140 PHE B O 1
ATOM 2410 N N . PHE B 1 141 ? -16.656 0.907 4.379 1 90.5 141 PHE B N 1
ATOM 2411 C CA . PHE B 1 141 ? -15.859 1.042 5.594 1 90.5 141 PHE B CA 1
ATOM 2412 C C . PHE B 1 141 ? -16.141 -0.101 6.559 1 90.5 141 PHE B C 1
ATOM 2414 O O . PHE B 1 141 ? -15.258 -0.547 7.281 1 90.5 141 PHE B O 1
ATOM 2421 N N . GLU B 1 142 ? -17.359 -0.588 6.574 1 93.19 142 GLU B N 1
ATOM 2422 C CA . GLU B 1 142 ? -17.688 -1.742 7.406 1 93.19 142 GLU B CA 1
ATOM 2423 C C . GLU B 1 142 ? -16.875 -2.971 6.988 1 93.19 142 GLU B C 1
ATOM 2425 O O . GLU B 1 142 ? -16.391 -3.713 7.836 1 93.19 142 GLU B O 1
ATOM 2430 N N . VAL B 1 143 ? -16.781 -3.189 5.734 1 93.56 143 VAL B N 1
ATOM 2431 C CA . VAL B 1 143 ? -16.047 -4.324 5.195 1 93.56 143 VAL B CA 1
ATOM 2432 C C . VAL B 1 143 ? -14.562 -4.184 5.547 1 93.56 143 VAL B C 1
ATOM 2434 O O . VAL B 1 143 ? -13.93 -5.148 5.992 1 93.56 143 VAL B O 1
ATOM 2437 N N . ILE B 1 144 ? -14.031 -2.971 5.422 1 92.5 144 ILE B N 1
ATOM 2438 C CA . ILE B 1 144 ? -12.633 -2.711 5.746 1 92.5 144 ILE B CA 1
ATOM 2439 C C . ILE B 1 144 ? -12.383 -3.004 7.227 1 92.5 144 ILE B C 1
ATOM 2441 O O . ILE B 1 144 ? -11.383 -3.631 7.582 1 92.5 144 ILE B O 1
ATOM 2445 N N . ASP B 1 145 ? -13.32 -2.598 8.031 1 92.44 145 ASP B N 1
ATOM 2446 C CA . ASP B 1 145 ? -13.18 -2.826 9.469 1 92.44 145 ASP B CA 1
ATOM 2447 C C . ASP B 1 145 ? -13.156 -4.32 9.789 1 92.44 145 ASP B C 1
ATOM 2449 O O . ASP B 1 145 ? -12.32 -4.777 10.57 1 92.44 145 ASP B O 1
ATOM 2453 N N . THR B 1 146 ? -14.016 -5.043 9.195 1 95.06 146 THR B N 1
ATOM 2454 C CA . THR B 1 146 ? -14.062 -6.484 9.398 1 95.06 146 THR B CA 1
ATOM 2455 C C . THR B 1 146 ? -12.789 -7.145 8.898 1 95.06 146 THR B C 1
ATOM 2457 O O . THR B 1 146 ? -12.211 -8 9.57 1 95.06 146 THR B O 1
ATOM 2460 N N . MET B 1 147 ? -12.312 -6.738 7.766 1 93.75 147 MET B N 1
ATOM 2461 C CA . MET B 1 147 ? -11.086 -7.301 7.207 1 93.75 147 MET B CA 1
ATOM 2462 C C . MET B 1 147 ? -9.883 -6.965 8.086 1 93.75 147 MET B C 1
ATOM 2464 O O . MET B 1 147 ? -8.969 -7.781 8.234 1 93.75 147 MET B O 1
ATOM 2468 N N . ASN B 1 148 ? -9.906 -5.777 8.602 1 92.19 148 ASN B N 1
ATOM 2469 C CA . ASN B 1 148 ? -8.836 -5.395 9.516 1 92.19 148 ASN B CA 1
ATOM 2470 C C . ASN B 1 148 ? -8.797 -6.305 10.742 1 92.19 148 ASN B C 1
ATOM 2472 O O . ASN B 1 148 ? -7.719 -6.711 11.18 1 92.19 148 ASN B O 1
ATOM 2476 N N . GLU B 1 149 ? -9.883 -6.609 11.266 1 94.44 149 GLU B N 1
ATOM 2477 C CA . GLU B 1 149 ? -9.961 -7.535 12.391 1 94.44 149 GLU B CA 1
ATOM 2478 C C . GLU B 1 149 ? -9.453 -8.922 12 1 94.44 149 GLU B C 1
ATOM 2480 O O . GLU B 1 149 ? -8.742 -9.57 12.766 1 94.44 149 GLU B O 1
ATOM 2485 N N . ASN B 1 150 ? -9.852 -9.336 10.836 1 95.56 150 ASN B N 1
ATOM 2486 C CA . ASN B 1 150 ? -9.391 -10.633 10.344 1 95.56 150 ASN B CA 1
ATOM 2487 C C . ASN B 1 150 ? -7.875 -10.656 10.164 1 95.56 150 ASN B C 1
ATOM 2489 O O . ASN B 1 150 ? -7.23 -11.664 10.438 1 95.56 150 ASN B O 1
ATOM 2493 N N . LEU B 1 151 ? -7.336 -9.523 9.656 1 93.81 151 LEU B N 1
ATOM 2494 C CA . LEU B 1 151 ? -5.891 -9.422 9.492 1 93.81 151 LEU B CA 1
ATOM 2495 C C . LEU B 1 151 ? -5.176 -9.562 10.828 1 93.81 151 LEU B C 1
ATOM 2497 O O . LEU B 1 151 ? -4.133 -10.211 10.922 1 93.81 151 LEU B O 1
ATOM 2501 N N . ASP B 1 152 ? -5.77 -8.992 11.836 1 93.12 152 ASP B N 1
ATOM 2502 C CA . ASP B 1 152 ? -5.207 -9.141 13.18 1 93.12 152 ASP B CA 1
ATOM 2503 C C . ASP B 1 152 ? -5.203 -10.602 13.617 1 93.12 152 ASP B C 1
ATOM 2505 O O . ASP B 1 152 ? -4.215 -11.078 14.18 1 93.12 152 ASP B O 1
ATOM 2509 N N . ALA B 1 153 ? -6.234 -11.281 13.344 1 94.69 153 ALA B N 1
ATOM 2510 C CA . ALA B 1 153 ? -6.355 -12.688 13.711 1 94.69 153 ALA B CA 1
ATOM 2511 C C . ALA B 1 153 ? -5.344 -13.547 12.953 1 94.69 153 ALA B C 1
ATOM 2513 O O . ALA B 1 153 ? -4.766 -14.477 13.516 1 94.69 153 ALA B O 1
ATOM 2514 N N . ILE B 1 154 ? -5.145 -13.203 11.734 1 93.75 154 ILE B N 1
ATOM 2515 C CA . ILE B 1 154 ? -4.191 -13.945 10.914 1 93.75 154 ILE B CA 1
ATOM 2516 C C . ILE B 1 154 ? -2.777 -13.75 11.453 1 93.75 154 ILE B C 1
ATOM 2518 O O . ILE B 1 154 ? -2.006 -14.703 11.562 1 93.75 154 ILE B O 1
ATOM 2522 N N . LEU B 1 155 ? -2.475 -12.5 11.727 1 89.94 155 LEU B N 1
ATOM 2523 C CA . LEU B 1 155 ? -1.145 -12.172 12.227 1 89.94 155 LEU B CA 1
ATOM 2524 C C . LEU B 1 155 ? -0.879 -12.875 13.555 1 89.94 155 LEU B C 1
ATOM 2526 O O . LEU B 1 155 ? 0.23 -13.359 13.797 1 89.94 155 LEU B O 1
ATOM 2530 N N . GLU B 1 156 ? -1.857 -12.969 14.391 1 87.06 156 GLU B N 1
ATOM 2531 C CA . GLU B 1 156 ? -1.729 -13.633 15.688 1 87.06 156 GLU B CA 1
ATOM 2532 C C . GLU B 1 156 ? -1.541 -15.141 15.523 1 87.06 156 GLU B C 1
ATOM 2534 O O . GLU B 1 156 ? -0.876 -15.781 16.344 1 87.06 156 GLU B O 1
ATOM 2539 N N . GLY B 1 157 ? -2.172 -15.664 14.516 1 79.38 157 GLY B N 1
ATOM 2540 C CA . GLY B 1 157 ? -2.004 -17.078 14.25 1 79.38 157 GLY B CA 1
ATOM 2541 C C . GLY B 1 157 ? -0.637 -17.422 13.688 1 79.38 157 GLY B C 1
ATOM 2542 O O . GLY B 1 157 ? -0.223 -18.594 13.719 1 79.38 157 GLY B O 1
ATOM 2543 N N . GLU B 1 158 ? 0.007 -16.5 13.055 1 72.94 158 GLU B N 1
ATOM 2544 C CA . GLU B 1 158 ? 1.338 -16.734 12.5 1 72.94 158 GLU B CA 1
ATOM 2545 C C . GLU B 1 158 ? 2.418 -16.531 13.562 1 72.94 158 GLU B C 1
ATOM 2547 O O . GLU B 1 158 ? 3.584 -16.875 13.336 1 72.94 158 GLU B O 1
ATOM 2552 N N . LYS B 1 159 ? 2.057 -16 14.742 1 58.94 159 LYS B N 1
ATOM 2553 C CA . LYS B 1 159 ? 2.969 -15.914 15.875 1 58.94 159 LYS B CA 1
ATOM 2554 C C . LYS B 1 159 ? 3.037 -17.234 16.625 1 58.94 159 LYS B C 1
ATOM 2556 O O . LYS B 1 159 ? 2.064 -18 16.656 1 58.94 159 LYS B O 1
#

Sequence (318 aa):
MNNSKREKEGRTMRELNPSVEFANKTGLVYSAVCKPLCQKLHLPQTAFDILMFLANNPNYTTARDIVEVRHIKANLVSVNVDKLVQEGFLERRPVPGDRRKTELACTEKAQSIIEQGRRMQDDFIRRLMAGLEEEKLEIFFEVIDTMNENLDAILEGEKMNNSKREKEGRTMRELNPSVEFANKTGLVYSAVCKPLCQKLHLPQTAFDILMFLANNPNYTTARDIVEVRHIKANLVSVNVDKLVQEGFLERRPVPGDRRKTELACTEKAQSIIEQGRRMQDDFIRRLMAGLEEEKLEIFFEVIDTMNENLDAILEGEK